Protein 7F6Q (pdb70)

Sequence (338 aa):
QQSRPASDPQVVEAARKEGRLIIYSSTDQSSSAQALLDDFRKLYPFIQIEEYNDLGTQAIYDRFVVSETAAGASSADLLLWSAAMELQVKLASSEGYALPYDSPEAKNWPANARLGNLAYSTTLEPAVVVYNKRFLKPEEVPTTREGLARLL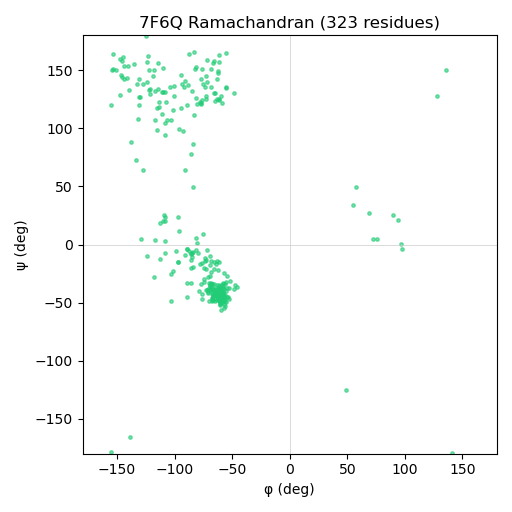QEPRMRGRVATWDPERSAVGFTIILKADYDRRFPAFQELARAFGKAQAALYSSTGAAFEKVISGEEHYLAYGFFGSYALLRQRTVKDLGIAYLTDGTVAIIQRVAFINKRAAHPNAAKLFLDYLLSLRGQNLLMAYTALIFARRETVVGEATPQALYKAVGGKDKVYAIPVSTEILKNLDPAERMRRFLTFWRQAVR

InterPro domains:
  IPR006059 Bacterial-type extracellular solute-binding protein [PF01547] (44-291)

Foldseek 3Di:
DDDAFPAPVVLLVLLLVLQEFEEEECAPCQLCVVVVVVLCVVRVSYHYHYHHDAQVRLLVVLVVCVVVVHADGQKYWYLLLLSQLVCQVVPQFAQAQAPLCPPQDPLADDHSFKGFLAWWWWWKKFFCVPDPPVQDDQALQSLLVSLLDQVLQQQEEEAPLVQASNSVLQLLVCVVPDPSSLSSLLSLQSSLYHHDNDPVVRVVCRLVRSHGMYGGDTPLVQVQVCVPRVRMDIAHHQQAIEITTTMMGGGSSHSNNSNNSSSVSLSSHLNNQQCSCVRSVGQGSDAPHDDCSYPVNNQVRNVHPVRYDYNGSYNVCNVCVVVVSVVVSVVSNVVSND

Structure (mmCIF, N/CA/C/O backbone):
data_7F6Q
#
_entry.id   7F6Q
#
_cell.length_a   72.170
_cell.length_b   72.170
_cell.length_c   114.300
_cell.angle_alpha   90.000
_cell.angle_beta   90.000
_cell.angle_gamma   120.000
#
_symmetry.space_group_name_H-M   'P 31 2 1'
#
loop_
_entity.id
_entity.type
_entity.pdbx_description
1 polymer 'Iron ABC transporter, periplasmic iron-binding protein'
2 non-polymer 'CHLORIDE ION'
3 non-polymer 'SULFUR DIOXIDE'
4 non-polymer 'CARBON DIOXIDE'
5 non-polymer 'ACETATE ION'
6 non-polymer 1,2-ETHANEDIOL
7 non-polymer 1,3-PROPANDIOL
8 non-polymer DI(HYDROXYETHYL)ETHER
9 water water
#
loop_
_atom_site.group_PDB
_atom_site.id
_atom_site.type_symbol
_atom_site.label_atom_id
_atom_site.label_alt_id
_atom_site.label_comp_id
_atom_site.label_asym_id
_atom_site.label_entity_id
_atom_site.label_seq_id
_atom_site.pdbx_PDB_ins_code
_atom_site.Cartn_x
_atom_site.Cartn_y
_atom_site.Cartn_z
_atom_site.occupancy
_atom_site.B_iso_or_equiv
_atom_site.auth_seq_id
_atom_site.auth_comp_id
_atom_site.auth_asym_id
_atom_site.auth_atom_id
_atom_site.pdbx_PDB_model_num
ATOM 1 N N . GLN A 1 3 ? -44.431 9.726 30.550 1.00 47.72 1 GLN A N 1
ATOM 2 C CA . GLN A 1 3 ? -43.495 10.893 30.731 1.00 44.11 1 GLN A CA 1
ATOM 3 C C . GLN A 1 3 ? -42.795 11.049 29.380 1.00 40.69 1 GLN A C 1
ATOM 4 O O . GLN A 1 3 ? -41.868 10.250 29.205 1.00 41.14 1 GLN A O 1
ATOM 10 N N . GLN A 1 4 ? -43.306 11.985 28.529 1.00 39.04 2 GLN A N 1
ATOM 11 C CA . GLN A 1 4 ? -42.913 12.440 27.128 1.00 35.77 2 GLN A CA 1
ATOM 12 C C . GLN A 1 4 ? -43.158 13.959 27.056 1.00 34.78 2 GLN A C 1
ATOM 13 O O . GLN A 1 4 ? -43.898 14.503 28.053 1.00 36.73 2 GLN A O 1
ATOM 19 N N . SER A 1 5 ? -42.391 14.607 26.155 1.00 35.63 3 SER A N 1
ATOM 20 C CA . SER A 1 5 ? -42.457 16.020 25.703 1.00 33.03 3 SER A CA 1
ATOM 21 C C . SER A 1 5 ? -43.428 16.087 24.558 1.00 31.66 3 SER A C 1
ATOM 22 O O . SER A 1 5 ? -43.772 15.022 23.943 1.00 32.31 3 SER A O 1
ATOM 25 N N . ARG A 1 6 ? -43.861 17.271 24.246 1.00 26.26 4 ARG A N 1
ATOM 26 C CA . ARG A 1 6 ? -44.504 17.471 22.934 1.00 26.56 4 ARG A CA 1
ATOM 27 C C . ARG A 1 6 ? -43.672 18.567 22.284 1.00 24.11 4 ARG A C 1
ATOM 28 O O . ARG A 1 6 ? -43.065 19.326 22.998 1.00 23.87 4 ARG A O 1
ATOM 36 N N . PRO A 1 7 ? -43.717 18.775 20.974 1.00 24.88 5 PRO A N 1
ATOM 37 C CA . PRO A 1 7 ? -43.093 19.947 20.389 1.00 22.69 5 PRO A CA 1
ATOM 38 C C . PRO A 1 7 ? -43.742 21.229 20.902 1.00 24.86 5 PRO A C 1
ATOM 39 O O . PRO A 1 7 ? -44.960 21.275 21.223 1.00 26.18 5 PRO A O 1
ATOM 43 N N . ALA A 1 8 ? -42.914 22.27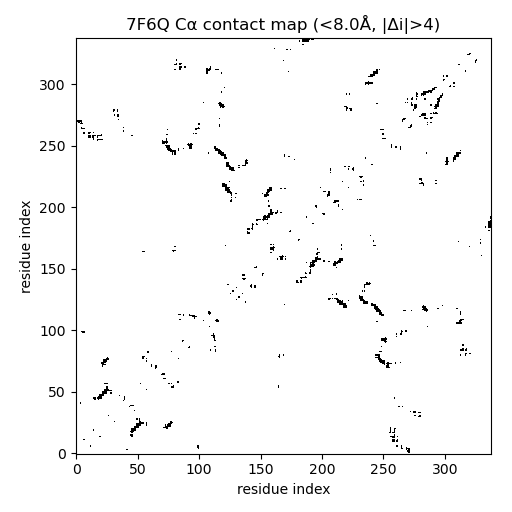9 20.998 1.00 25.88 6 ALA A N 1
ATOM 44 C CA . ALA A 1 8 ? -43.301 23.608 21.512 1.00 26.23 6 ALA A CA 1
ATOM 45 C C . ALA A 1 8 ? -43.938 24.439 20.431 1.00 24.17 6 ALA A C 1
ATOM 46 O O . ALA A 1 8 ? -43.691 25.668 20.284 1.00 24.92 6 ALA A O 1
ATOM 48 N N . SER A 1 9 ? -44.903 23.863 19.738 1.00 21.64 7 SER A N 1
ATOM 49 C CA . SER A 1 9 ? -45.637 24.604 18.693 1.00 21.40 7 SER A CA 1
ATOM 50 C C . SER A 1 9 ? -46.569 25.611 19.358 1.00 21.42 7 SER A C 1
ATOM 51 O O . SER A 1 9 ? -47.119 25.283 20.415 1.00 22.65 7 SER A O 1
ATOM 54 N N . ASP A 1 10 ? -46.799 26.796 18.773 1.00 21.67 8 ASP A N 1
ATOM 55 C CA . ASP A 1 10 ? -47.694 27.855 19.310 1.00 21.21 8 ASP A CA 1
ATOM 56 C C . ASP A 1 10 ? -49.117 27.309 19.312 1.00 21.81 8 ASP A C 1
ATOM 57 O O . ASP A 1 10 ? -49.576 26.785 18.306 1.00 20.33 8 ASP A O 1
ATOM 62 N N . PRO A 1 11 ? -49.857 27.423 20.427 1.00 22.96 9 PRO A N 1
ATOM 63 C CA . PRO A 1 11 ? -51.247 26.990 20.477 1.00 23.55 9 PRO A CA 1
ATOM 64 C C . PRO A 1 11 ? -52.115 27.558 19.377 1.00 24.01 9 PRO A C 1
ATOM 65 O O . PRO A 1 11 ? -52.985 26.818 18.950 1.00 24.31 9 PRO A O 1
ATOM 69 N N . GLN A 1 12 ? -51.862 28.766 18.886 1.00 23.91 10 GLN A N 1
ATOM 70 C CA . GLN A 1 12 ? -52.630 29.340 17.780 1.00 24.19 10 GLN A CA 1
ATOM 71 C C . GLN A 1 12 ? -52.339 28.637 16.443 1.00 22.02 10 GLN A C 1
ATOM 72 O O . GLN A 1 12 ? -53.220 28.566 15.545 1.00 20.77 10 GLN A O 1
ATOM 78 N N . VAL A 1 13 ? -51.112 28.169 16.265 1.00 19.06 11 VAL A N 1
ATOM 79 C CA . VAL A 1 13 ? -50.754 27.371 15.068 1.00 18.30 11 VAL A CA 1
ATOM 80 C C . VAL A 1 13 ? -51.499 26.033 15.155 1.00 17.76 11 VAL A C 1
ATOM 81 O O . VAL A 1 13 ? -52.042 25.552 14.151 1.00 16.53 11 VAL A O 1
ATOM 85 N N . VAL A 1 14 ? -51.581 25.438 16.335 1.00 18.12 12 VAL A N 1
ATOM 86 C CA . VAL A 1 14 ? -52.351 24.180 16.537 1.00 18.10 12 VAL A CA 1
ATOM 87 C C . VAL A 1 14 ? -53.817 24.421 16.162 1.00 18.42 12 VAL A C 1
ATOM 88 O O . VAL A 1 14 ? -54.352 23.609 15.370 1.00 18.06 12 VAL A O 1
ATOM 92 N N . GLU A 1 15 ? -54.393 25.527 16.614 1.00 18.09 13 GLU A N 1
ATOM 93 C CA . GLU A 1 15 ? -55.839 25.763 16.329 1.00 20.23 13 GLU A CA 1
ATOM 94 C C . GLU A 1 15 ? -55.960 26.036 14.841 1.00 20.08 13 GLU A C 1
ATOM 95 O O . GLU A 1 15 ? -56.946 25.516 14.229 1.00 22.34 13 GLU A O 1
ATOM 101 N N . ALA A 1 16 ? -55.051 26.747 14.159 1.00 18.91 14 ALA A N 1
ATOM 102 C CA . ALA A 1 16 ? -55.230 27.004 12.711 1.00 18.40 14 ALA A CA 1
ATOM 103 C C . ALA A 1 16 ? -55.055 25.672 11.947 1.00 18.43 14 ALA A C 1
ATOM 104 O O . ALA A 1 16 ? -55.670 25.475 10.880 1.00 17.41 14 ALA A O 1
ATOM 106 N N . ALA A 1 17 ? -54.190 24.807 12.420 1.00 16.75 15 ALA A N 1
ATOM 107 C CA . ALA A 1 17 ? -53.997 23.491 11.809 1.00 15.73 15 ALA A CA 1
ATOM 108 C C . ALA A 1 17 ? -55.265 22.649 11.955 1.00 17.96 15 ALA A C 1
ATOM 109 O O . ALA A 1 17 ? -55.559 21.818 11.108 1.00 17.52 15 ALA A O 1
ATOM 111 N N . ARG A 1 18 ? -55.916 22.726 13.083 1.00 18.63 16 ARG A N 1
ATOM 112 C CA . ARG A 1 18 ? -57.197 22.002 13.320 1.00 19.41 16 ARG A CA 1
ATOM 113 C C . ARG A 1 18 ? -58.201 22.399 12.262 1.00 21.01 16 ARG A C 1
ATOM 114 O O . ARG A 1 18 ? -58.868 21.508 11.661 1.00 21.63 16 ARG A O 1
ATOM 122 N N . LYS A 1 19 ? -58.292 23.685 11.979 1.00 19.11 17 LYS A N 1
ATOM 123 C CA . LYS A 1 19 ? -59.191 24.188 10.921 1.00 19.82 17 LYS A CA 1
ATOM 124 C C . LYS A 1 19 ? -58.796 23.664 9.561 1.00 18.67 17 LYS A C 1
ATOM 125 O O . LYS A 1 19 ? -59.650 23.421 8.766 1.00 20.91 17 LYS A O 1
ATOM 131 N N . GLU A 1 20 ? -57.510 23.573 9.263 1.00 17.19 18 GLU A N 1
ATOM 132 C CA . GLU A 1 20 ? -57.035 23.111 7.928 1.00 16.27 18 GLU A CA 1
ATOM 133 C C . GLU A 1 20 ? -57.340 21.629 7.819 1.00 16.71 18 GLU A C 1
ATOM 134 O O . GLU A 1 20 ? -57.837 21.152 6.756 1.00 16.75 18 GLU A O 1
ATOM 140 N N . GLY A 1 21 ? -57.001 20.857 8.814 1.00 16.64 19 GLY A N 1
ATOM 141 C CA . GLY A 1 21 ? -57.379 19.413 8.853 1.00 17.11 19 GLY A CA 1
ATOM 142 C C . GLY A 1 21 ? -56.577 18.486 7.959 1.00 18.32 19 GLY A C 1
ATOM 143 O O . GLY A 1 21 ? -56.891 17.290 7.979 1.00 19.30 19 GLY A O 1
ATOM 144 N N . ARG A 1 22 ? -55.549 18.959 7.289 1.00 18.29 20 ARG A N 1
ATOM 145 C CA . ARG A 1 22 ? -54.902 18.171 6.203 1.00 18.23 20 ARG A CA 1
ATOM 146 C C . ARG A 1 22 ? -53.454 18.616 6.088 1.00 16.63 20 ARG A C 1
ATOM 147 O O . ARG A 1 22 ? -53.149 19.754 6.432 1.00 15.42 20 ARG A O 1
ATOM 155 N N . LEU A 1 23 ? -52.613 17.709 5.665 1.00 15.64 21 LEU A N 1
ATOM 156 C CA . LEU A 1 23 ? -51.188 18.023 5.484 1.00 15.31 21 LEU A CA 1
ATOM 157 C C . LEU A 1 23 ? -50.717 17.169 4.320 1.00 15.38 21 LEU A C 1
ATOM 158 O O . LEU A 1 23 ? -50.833 15.922 4.412 1.00 14.61 21 LEU A O 1
ATOM 163 N N . ILE A 1 24 ? -50.066 17.785 3.318 1.00 14.60 22 ILE A N 1
ATOM 164 C CA . ILE A 1 24 ? -49.534 17.140 2.123 1.00 14.76 22 ILE A CA 1
ATOM 165 C C . ILE A 1 24 ? -48.000 17.289 2.152 1.00 13.82 22 ILE A C 1
ATOM 166 O O . ILE A 1 24 ? -47.478 18.420 2.193 1.00 13.99 22 ILE A O 1
ATOM 171 N N . ILE A 1 25 ? -47.330 16.166 2.215 1.00 13.78 23 ILE A N 1
ATOM 172 C CA . ILE A 1 25 ? -45.860 16.064 2.260 1.00 13.68 23 ILE A CA 1
ATOM 173 C C . ILE A 1 25 ? -45.322 15.476 0.968 1.00 13.86 23 ILE A C 1
ATOM 174 O O . ILE A 1 25 ? -45.792 14.446 0.551 1.00 14.62 23 ILE A O 1
ATOM 179 N N . TYR A 1 26 ? -44.303 16.116 0.385 1.00 13.80 24 TYR A N 1
ATOM 180 C CA . TYR A 1 26 ? -43.483 15.417 -0.641 1.00 13.17 24 TYR A CA 1
ATOM 181 C C . TYR A 1 26 ? -42.162 15.137 0.026 1.00 13.77 24 TYR A C 1
ATOM 182 O O . TYR A 1 26 ? -41.484 16.118 0.469 1.00 14.24 24 TYR A O 1
ATOM 191 N N . SER A 1 27 ? -41.726 13.879 0.108 1.00 13.84 25 SER A N 1
ATOM 192 C CA . SER A 1 27 ? -40.538 13.478 0.840 1.00 14.28 25 SER A CA 1
ATOM 193 C C . SER A 1 27 ? -39.772 12.406 0.115 1.00 14.29 25 SER A C 1
ATOM 194 O O . SER A 1 27 ? -40.398 11.496 -0.408 1.00 14.63 25 SER A O 1
ATOM 197 N N . SER A 1 28 ? -38.457 12.497 0.215 1.00 14.32 26 SER A N 1
ATOM 198 C CA . SER A 1 28 ? -37.542 11.438 -0.239 1.00 15.93 26 SER A CA 1
ATOM 199 C C . SER A 1 28 ? -37.368 10.360 0.826 1.00 16.05 26 SER A C 1
ATOM 200 O O . SER A 1 28 ? -36.659 9.359 0.543 1.00 15.70 26 SER A O 1
ATOM 203 N N . THR A 1 29 ? -37.910 10.536 2.046 1.00 15.38 27 THR A N 1
ATOM 204 C CA . THR A 1 29 ? -37.757 9.543 3.124 1.00 15.86 27 THR A CA 1
ATOM 205 C C . THR A 1 29 ? -38.725 8.384 2.853 1.00 15.87 27 THR A C 1
ATOM 206 O O . THR A 1 29 ? -39.882 8.592 2.748 1.00 16.12 27 THR A O 1
ATOM 210 N N . ASP A 1 30 ? -38.215 7.175 2.744 1.00 18.16 28 ASP A N 1
ATOM 211 C CA . ASP A 1 30 ? -39.062 5.980 2.551 1.00 19.19 28 ASP A CA 1
ATOM 212 C C . ASP A 1 30 ? -40.191 6.018 3.589 1.00 18.38 28 ASP A C 1
ATOM 213 O O . ASP A 1 30 ? -39.959 6.212 4.788 1.00 18.11 28 ASP A O 1
ATOM 218 N N . GLN A 1 31 ? -41.399 5.837 3.133 1.00 20.51 29 GLN A N 1
ATOM 219 C CA . GLN A 1 31 ? -42.557 5.849 4.021 1.00 20.47 29 GLN A CA 1
ATOM 220 C C . GLN A 1 31 ? -42.417 4.810 5.114 1.00 20.15 29 GLN A C 1
ATOM 221 O O . GLN A 1 31 ? -42.809 5.139 6.231 1.00 20.91 29 GLN A O 1
ATOM 227 N N . SER A 1 32 ? -41.880 3.629 4.855 1.00 20.08 30 SER A N 1
ATOM 228 C CA A SER A 1 32 ? -41.682 2.632 5.925 0.50 22.46 30 SER A CA 1
ATOM 229 C CA B SER A 1 32 ? -41.744 2.653 5.965 0.50 21.97 30 SER A CA 1
ATOM 230 C C . SER A 1 32 ? -40.796 3.232 7.018 1.00 21.40 30 SER A C 1
ATOM 231 O O . SER A 1 32 ? -41.030 3.004 8.228 1.00 21.00 30 SER A O 1
ATOM 236 N N . SER A 1 33 ? -39.817 4.014 6.625 1.00 20.93 31 SER A N 1
ATOM 237 C CA . SER A 1 33 ? -38.917 4.714 7.599 1.00 21.97 31 SER A CA 1
ATOM 238 C C . SER A 1 33 ? -39.614 5.810 8.388 1.00 22.42 31 SER A C 1
ATOM 239 O O . SER A 1 33 ? -39.350 5.951 9.583 1.00 27.37 31 SER A O 1
ATOM 242 N N . ALA A 1 34 ? -40.480 6.547 7.750 1.00 19.88 32 ALA A N 1
ATOM 243 C CA . ALA A 1 34 ? -41.157 7.724 8.328 1.00 20.38 32 ALA A CA 1
ATOM 244 C C . ALA A 1 34 ? -42.425 7.291 9.102 1.00 19.80 32 ALA A C 1
ATOM 245 O O . ALA A 1 34 ? -42.925 8.118 9.813 1.00 20.73 32 ALA A O 1
ATOM 247 N N . GLN A 1 35 ? -42.882 6.058 8.941 1.00 19.09 33 GLN A N 1
ATOM 248 C CA . GLN A 1 35 ? -44.247 5.641 9.453 1.00 18.63 33 GLN A CA 1
ATOM 249 C C . GLN A 1 35 ? -44.387 5.931 10.947 1.00 18.91 33 GLN A C 1
ATOM 250 O O . GLN A 1 35 ? -45.447 6.452 11.360 1.00 18.95 33 GLN A O 1
ATOM 256 N N . ALA A 1 36 ? -43.427 5.529 11.768 1.00 17.36 34 ALA A N 1
ATOM 257 C CA . ALA A 1 36 ? -43.566 5.746 13.229 1.00 17.82 34 ALA A CA 1
ATOM 258 C C . ALA A 1 36 ? -43.684 7.252 13.490 1.00 17.22 34 ALA A C 1
ATOM 259 O O . ALA A 1 36 ? -44.422 7.651 14.437 1.00 18.69 34 ALA A O 1
ATOM 261 N N . LEU A 1 37 ? -42.935 8.092 12.748 1.00 17.76 35 LEU A N 1
ATOM 262 C CA . LEU A 1 37 ? -43.022 9.566 12.869 1.00 17.59 35 LEU A CA 1
ATOM 263 C C . LEU A 1 37 ? -44.426 10.009 12.509 1.00 17.13 35 LEU A C 1
ATOM 264 O O . LEU A 1 37 ? -45.012 10.867 13.205 1.00 16.59 35 LEU A O 1
ATOM 269 N N . LEU A 1 38 ? -44.945 9.518 11.394 1.00 16.82 36 LEU A N 1
ATOM 270 C CA . LEU A 1 38 ? -46.305 9.941 10.971 1.00 16.48 36 LEU A CA 1
ATOM 271 C C . LEU A 1 38 ? -47.350 9.490 11.993 1.00 17.15 36 LEU A C 1
ATOM 272 O O . LEU A 1 38 ? -48.274 10.298 12.275 1.00 18.80 36 LEU A O 1
ATOM 277 N N . ASP A 1 39 ? -47.212 8.278 12.517 1.00 18.02 37 ASP A N 1
ATOM 278 C CA . ASP A 1 39 ? -48.175 7.761 13.502 1.00 17.72 37 ASP A CA 1
ATOM 279 C C . ASP A 1 39 ? -48.069 8.621 14.759 1.00 17.43 37 ASP A C 1
ATOM 280 O O . ASP A 1 39 ? -49.099 8.999 15.338 1.00 19.97 37 ASP A O 1
ATOM 285 N N . ASP A 1 40 ? -46.862 8.959 15.208 1.00 16.88 38 ASP A N 1
ATOM 286 C CA . ASP A 1 40 ? -46.706 9.718 16.471 1.00 18.05 38 ASP A CA 1
ATOM 287 C C . ASP A 1 40 ? -47.262 11.120 16.290 1.00 18.40 38 ASP A C 1
ATOM 288 O O . ASP A 1 40 ? -47.918 11.648 17.219 1.00 18.05 38 ASP A O 1
ATOM 293 N N . PHE A 1 41 ? -46.957 11.737 15.122 1.00 17.12 39 PHE A N 1
ATOM 294 C CA . PHE A 1 41 ? -47.475 13.082 14.839 1.00 17.98 39 PHE A CA 1
ATOM 295 C C . PHE A 1 41 ? -49.011 13.030 14.912 1.00 18.70 39 PHE A C 1
ATOM 296 O O . PHE A 1 41 ? -49.580 13.939 15.467 1.00 20.39 39 PHE A O 1
ATOM 304 N N . ARG A 1 42 ? -49.646 12.033 14.311 1.00 19.56 40 ARG A N 1
ATOM 305 C CA . ARG A 1 42 ? -51.156 11.921 14.338 1.00 21.60 40 ARG A CA 1
ATOM 306 C C . ARG A 1 42 ? -51.679 11.589 15.741 1.00 22.63 40 ARG A C 1
ATOM 307 O O . ARG A 1 42 ? -52.790 11.981 16.032 1.00 22.83 40 ARG A O 1
ATOM 315 N N . LYS A 1 43 ? -50.888 10.925 16.582 1.00 21.97 41 LYS A N 1
ATOM 316 C CA . LYS A 1 43 ? -51.246 10.828 18.033 1.00 24.34 41 LYS A CA 1
ATOM 317 C C . LYS A 1 43 ? -51.314 12.224 18.664 1.00 22.89 41 LYS A C 1
ATOM 318 O O . LYS A 1 43 ? -52.273 12.512 19.433 1.00 22.99 41 LYS A O 1
ATOM 324 N N . LEU A 1 44 ? -50.322 13.088 18.478 1.00 20.41 42 LEU A N 1
ATOM 325 C CA . LEU A 1 44 ? -50.348 14.449 19.017 1.00 20.94 42 LEU A CA 1
ATOM 326 C C . LEU A 1 44 ? -51.508 15.220 18.425 1.00 19.92 42 LEU A C 1
ATOM 327 O O . LEU A 1 44 ? -52.025 16.169 19.123 1.00 20.81 42 LEU A O 1
ATOM 332 N N . TYR A 1 45 ? -51.783 15.031 17.131 1.00 18.93 43 TYR A N 1
ATOM 333 C CA . TYR A 1 45 ? -52.688 15.912 16.348 1.00 18.59 43 TYR A CA 1
ATOM 334 C C . TYR A 1 45 ? -53.631 15.020 15.555 1.00 19.92 43 TYR A C 1
ATOM 335 O O . TYR A 1 45 ? -53.528 14.904 14.339 1.00 19.49 43 TYR A O 1
ATOM 344 N N . PRO A 1 46 ? -54.609 14.375 16.217 1.00 20.79 44 PRO A N 1
ATOM 345 C CA . PRO A 1 46 ? -55.421 13.409 15.500 1.00 22.34 44 PRO A CA 1
ATOM 346 C C . PRO A 1 46 ? -56.339 14.052 14.443 1.00 23.63 44 PRO A C 1
ATOM 347 O O . PRO A 1 46 ? -56.812 13.334 13.567 1.00 25.92 44 PRO A O 1
ATOM 351 N N . PHE A 1 47 ? -56.499 15.367 14.499 1.00 22.04 45 PHE A N 1
ATOM 352 C CA . PHE A 1 47 ? -57.383 16.126 13.584 1.00 22.15 45 PHE A CA 1
ATOM 353 C C . PHE A 1 47 ? -56.680 16.396 12.246 1.00 21.59 45 PHE A C 1
ATOM 354 O O . PHE A 1 47 ? -57.279 17.118 11.455 1.00 21.77 45 PHE A O 1
ATOM 362 N N . ILE A 1 48 ? -55.488 15.861 11.996 1.00 19.19 46 ILE A N 1
ATOM 363 C CA . ILE A 1 48 ? -54.777 16.186 10.724 1.00 19.55 46 ILE A CA 1
ATOM 364 C C . ILE A 1 48 ? -54.695 14.916 9.887 1.00 19.61 46 ILE A C 1
ATOM 365 O O . ILE A 1 48 ? -54.062 13.977 10.335 1.00 21.59 46 ILE A O 1
ATOM 370 N N . GLN A 1 49 ? -55.289 14.914 8.732 1.00 20.61 47 GLN A N 1
ATOM 371 C CA . GLN A 1 49 ? -55.135 13.786 7.787 1.00 22.40 47 GLN A CA 1
ATOM 372 C C . GLN A 1 49 ? -53.842 14.050 6.975 1.00 21.73 47 GLN A C 1
ATOM 373 O O . GLN A 1 49 ? -53.729 15.135 6.400 1.00 21.96 47 GLN A O 1
ATOM 379 N N . ILE A 1 50 ? -52.980 13.053 6.844 1.00 19.87 48 ILE A N 1
ATOM 380 C CA . ILE A 1 50 ? -51.688 13.258 6.139 1.00 18.41 48 ILE A CA 1
ATOM 381 C C . ILE A 1 50 ? -51.714 12.516 4.839 1.00 18.27 48 ILE A C 1
ATOM 382 O O . ILE A 1 50 ? -52.153 11.358 4.811 1.00 19.08 48 ILE A O 1
ATOM 387 N N . GLU A 1 51 ? -51.322 13.230 3.801 1.00 16.99 49 GLU A N 1
ATOM 388 C CA A GLU A 1 51 ? -50.994 12.606 2.500 0.50 16.41 49 GLU A CA 1
ATOM 389 C CA B GLU A 1 51 ? -51.003 12.668 2.466 0.50 17.36 49 GLU A CA 1
ATOM 390 C C . GLU A 1 51 ? -49.483 12.611 2.349 1.00 16.63 49 GLU A C 1
ATOM 391 O O . GLU A 1 51 ? -48.897 13.674 2.180 1.00 16.92 49 GLU A O 1
ATOM 402 N N . TYR A 1 52 ? -48.898 11.452 2.478 1.00 15.45 50 TYR A N 1
ATOM 403 C CA . TYR A 1 52 ? -47.431 11.300 2.423 1.00 15.76 50 TYR A CA 1
ATOM 404 C C . TYR A 1 52 ? -47.030 10.779 1.050 1.00 15.95 50 TYR A C 1
ATOM 405 O O . TYR A 1 52 ? -47.446 9.661 0.679 1.00 17.75 50 TYR A O 1
ATOM 414 N N . ASN A 1 53 ? -46.288 11.595 0.312 1.00 15.46 51 ASN A N 1
ATOM 415 C CA . ASN A 1 53 ? -45.884 11.208 -1.050 1.00 15.65 51 ASN A CA 1
ATOM 416 C C . ASN A 1 53 ? -44.415 10.895 -1.024 1.00 16.40 51 ASN A C 1
ATOM 417 O O . ASN A 1 53 ? -43.565 11.818 -0.935 1.00 16.13 51 ASN A O 1
ATOM 422 N N . ASP A 1 54 ? -44.114 9.606 -1.060 1.00 17.03 52 ASP A N 1
ATOM 423 C CA . ASP A 1 54 ? -42.725 9.070 -1.046 1.00 17.91 52 ASP A CA 1
ATOM 424 C C . ASP A 1 54 ? -42.182 9.112 -2.476 1.00 17.78 52 ASP A C 1
ATOM 425 O O . ASP A 1 54 ? -42.743 8.322 -3.304 1.00 19.68 52 ASP A O 1
ATOM 430 N N . LEU A 1 55 ? -41.189 9.990 -2.754 1.00 16.27 53 LEU A N 1
ATOM 431 C CA . LEU A 1 55 ? -40.794 10.300 -4.169 1.00 16.51 53 LEU A CA 1
ATOM 432 C C . LEU A 1 55 ? -39.280 10.421 -4.220 1.00 15.94 53 LEU A C 1
ATOM 433 O O . LEU A 1 55 ? -38.615 10.700 -3.220 1.00 16.45 53 LEU A O 1
ATOM 438 N N . GLY A 1 56 ? -38.734 10.161 -5.386 1.00 17.08 54 GLY A N 1
ATOM 439 C CA . GLY A 1 56 ? -37.312 10.425 -5.605 1.00 17.12 54 GLY A CA 1
ATOM 440 C C . GLY A 1 56 ? -36.975 11.928 -5.536 1.00 17.52 54 GLY A C 1
ATOM 441 O O . GLY A 1 56 ? -37.844 12.760 -5.723 1.00 16.47 54 GLY A O 1
ATOM 442 N N . THR A 1 57 ? -35.720 12.276 -5.277 1.00 18.49 55 THR A N 1
ATOM 443 C CA . THR A 1 57 ? -35.399 13.718 -5.059 1.00 17.30 55 THR A CA 1
ATOM 444 C C . THR A 1 57 ? -35.700 14.553 -6.309 1.00 18.23 55 THR A C 1
ATOM 445 O O . THR A 1 57 ? -36.284 15.695 -6.256 1.00 16.64 55 THR A O 1
ATOM 449 N N . GLN A 1 58 ? -35.299 14.091 -7.512 1.00 19.00 56 GLN A N 1
ATOM 450 C CA . GLN A 1 58 ? -35.519 14.921 -8.703 1.00 19.52 56 GLN A CA 1
ATOM 451 C C . GLN A 1 58 ? -37.018 15.019 -8.930 1.00 18.60 56 GLN A C 1
ATOM 452 O O . GLN A 1 58 ? -37.524 16.053 -9.327 1.00 17.91 56 GLN A O 1
ATOM 458 N N . ALA A 1 59 ? -37.710 13.919 -8.697 1.00 17.92 57 ALA A N 1
ATOM 459 C CA . ALA A 1 59 ? -39.162 13.893 -8.868 1.00 17.77 57 ALA A CA 1
ATOM 460 C C . ALA A 1 59 ? -39.838 14.936 -8.001 1.00 16.72 57 ALA A C 1
ATOM 461 O O . ALA A 1 59 ? -40.808 15.512 -8.427 1.00 17.57 57 ALA A O 1
ATOM 463 N N . ILE A 1 60 ? -39.408 15.052 -6.775 1.00 16.17 58 ILE A N 1
ATOM 464 C CA . ILE A 1 60 ? -39.942 16.088 -5.838 1.00 16.12 58 ILE A CA 1
ATOM 465 C C . ILE A 1 60 ? -39.767 17.490 -6.435 1.00 15.73 58 ILE A C 1
ATOM 466 O O . ILE A 1 60 ? -40.693 18.283 -6.529 1.00 14.69 58 ILE A O 1
ATOM 471 N N . TYR A 1 61 ? -38.561 17.838 -6.804 1.00 16.16 59 TYR A N 1
ATOM 472 C CA . TYR A 1 61 ? -38.244 19.181 -7.331 1.00 17.22 59 TYR A CA 1
ATOM 473 C C . TYR A 1 61 ? -39.092 19.408 -8.579 1.00 16.71 59 TYR A C 1
ATOM 474 O O . TYR A 1 61 ? -39.797 20.423 -8.726 1.00 15.14 59 TYR A O 1
ATOM 483 N N . ASP A 1 62 ? -39.092 18.420 -9.512 1.00 17.86 60 ASP A N 1
ATOM 484 C CA . ASP A 1 62 ? -39.851 18.624 -10.777 1.00 18.65 60 ASP A CA 1
ATOM 485 C C . ASP A 1 62 ? -41.375 18.766 -10.550 1.00 17.26 60 ASP A C 1
ATOM 486 O O . ASP A 1 62 ? -41.993 19.619 -11.147 1.00 16.80 60 ASP A O 1
ATOM 491 N N . ARG A 1 63 ? -41.961 17.966 -9.661 1.00 16.92 61 ARG A N 1
ATOM 492 C CA . ARG A 1 63 ? -43.402 18.064 -9.431 1.00 16.62 61 ARG A CA 1
ATOM 493 C C . ARG A 1 63 ? -43.709 19.403 -8.775 1.00 16.84 61 ARG A C 1
ATOM 494 O O . ARG A 1 63 ? -44.603 20.049 -9.165 1.00 15.45 61 ARG A O 1
ATOM 502 N N . PHE A 1 64 ? -42.929 19.753 -7.751 1.00 15.65 62 PHE A N 1
ATOM 503 C CA . PHE A 1 64 ? -43.152 21.014 -7.018 1.00 15.25 62 PHE A CA 1
ATOM 504 C C . PHE A 1 64 ? -43.070 22.230 -7.942 1.00 15.32 62 PHE A C 1
ATOM 505 O O . PHE A 1 64 ? -44.016 23.096 -7.975 1.00 14.24 62 PHE A O 1
ATOM 513 N N . VAL A 1 65 ? -42.024 22.284 -8.771 1.00 16.61 63 VAL A N 1
ATOM 514 C CA A VAL A 1 65 ? -41.892 23.542 -9.567 0.50 17.29 63 VAL A CA 1
ATOM 515 C CA B VAL A 1 65 ? -41.765 23.448 -9.663 0.50 16.86 63 VAL A CA 1
ATOM 516 C C . VAL A 1 65 ? -42.886 23.505 -10.723 1.00 17.70 63 VAL A C 1
ATOM 517 O O . VAL A 1 65 ? -43.409 24.550 -11.046 1.00 17.06 63 VAL A O 1
ATOM 524 N N . SER A 1 66 ? -43.202 22.318 -11.237 1.00 17.19 64 SER A N 1
ATOM 525 C CA . SER A 1 66 ? -44.219 22.185 -12.291 1.00 17.54 64 SER A CA 1
ATOM 526 C C . SER A 1 66 ? -45.593 22.534 -11.773 1.00 16.95 64 SER A C 1
ATOM 527 O O . SER A 1 66 ? -46.321 23.255 -12.387 1.00 17.49 64 SER A O 1
ATOM 530 N N . GLU A 1 67 ? -46.013 22.009 -10.631 1.00 15.95 65 GLU A N 1
ATOM 531 C CA . GLU A 1 67 ? -47.289 22.401 -10.037 1.00 16.56 65 GLU A CA 1
ATOM 532 C C . GLU A 1 67 ? -47.294 23.912 -9.742 1.00 17.05 65 GLU A C 1
ATOM 533 O O . GLU A 1 67 ? -48.334 24.539 -10.040 1.00 17.46 65 GLU A O 1
ATOM 539 N N . THR A 1 68 ? -46.231 24.447 -9.135 1.00 17.05 66 THR A N 1
ATOM 540 C CA . THR A 1 68 ? -46.227 25.859 -8.783 1.00 17.10 66 THR A CA 1
ATOM 541 C C . THR A 1 68 ? -46.366 26.663 -10.070 1.00 17.48 66 THR A C 1
ATOM 542 O O . THR A 1 68 ? -47.117 27.579 -10.085 1.00 17.07 66 THR A O 1
ATOM 546 N N . ALA A 1 69 ? -45.615 26.270 -11.080 1.00 17.38 67 ALA A N 1
ATOM 547 C CA . ALA A 1 69 ? -45.575 27.046 -12.356 1.00 18.59 67 ALA A CA 1
ATOM 548 C C . ALA A 1 69 ? -46.948 27.110 -12.999 1.00 19.65 67 ALA A C 1
ATOM 549 O O . ALA A 1 69 ? -47.288 28.108 -13.521 1.00 20.21 67 ALA A O 1
ATOM 551 N N . ALA A 1 70 ? -47.719 26.030 -12.930 1.00 19.64 68 ALA A N 1
ATOM 552 C CA . ALA A 1 70 ? -49.065 25.931 -13.475 1.00 19.92 68 ALA A CA 1
ATOM 553 C C . ALA A 1 70 ? -50.151 26.550 -12.615 1.00 21.33 68 ALA A C 1
ATOM 554 O O . ALA A 1 70 ? -51.292 26.562 -13.064 1.00 21.96 68 ALA A O 1
ATOM 556 N N . GLY A 1 71 ? -49.813 26.978 -11.413 1.00 21.45 69 GLY A N 1
ATOM 557 C CA . GLY A 1 71 ? -50.747 27.449 -10.389 1.00 23.95 69 GLY A CA 1
ATOM 558 C C . GLY A 1 71 ? -51.609 26.342 -9.843 1.00 24.38 69 GLY A C 1
ATOM 559 O O . GLY A 1 71 ? -52.751 26.602 -9.469 1.00 25.63 69 GLY A O 1
ATOM 560 N N . ALA A 1 72 ? -51.134 25.102 -9.878 1.00 23.92 70 ALA A N 1
ATOM 561 C CA . ALA A 1 72 ? -51.831 23.938 -9.293 1.00 23.62 70 ALA A CA 1
ATOM 562 C C . ALA A 1 72 ? -51.502 23.931 -7.805 1.00 25.08 70 ALA A C 1
ATOM 563 O O . ALA A 1 72 ? -50.427 24.428 -7.374 1.00 23.75 70 ALA A O 1
ATOM 565 N N . SER A 1 73 ? -52.415 23.395 -7.019 1.00 24.19 71 SER A N 1
ATOM 566 C CA . SER A 1 73 ? -52.049 23.166 -5.604 1.00 23.54 71 SER A CA 1
ATOM 567 C C . SER A 1 73 ? -50.881 22.171 -5.534 1.00 21.55 71 SER A C 1
ATOM 568 O O . SER A 1 73 ? -50.755 21.297 -6.424 1.00 20.96 71 SER A O 1
ATOM 571 N N . SER A 1 74 ? -50.034 22.328 -4.500 1.00 18.74 72 SER A N 1
ATOM 572 C CA . SER A 1 74 ? -48.844 21.482 -4.384 1.00 17.70 72 SER A CA 1
ATOM 573 C C . SER A 1 74 ? -48.686 21.096 -2.923 1.00 17.35 72 SER A C 1
ATOM 574 O O . SER A 1 74 ? -49.685 21.168 -2.199 1.00 20.37 72 SER A O 1
ATOM 577 N N . ALA A 1 75 ? -47.539 20.598 -2.590 1.00 15.76 73 ALA A N 1
ATOM 578 C CA . ALA A 1 75 ? -47.293 20.137 -1.214 1.00 15.11 73 ALA A CA 1
ATOM 579 C C . ALA A 1 75 ? -47.415 21.271 -0.205 1.00 14.26 73 ALA A C 1
ATOM 580 O O . ALA A 1 75 ? -47.106 22.431 -0.488 1.00 14.15 73 ALA A O 1
ATOM 582 N N . ASP A 1 76 ? -47.687 20.949 1.061 1.00 13.97 74 ASP A N 1
ATOM 583 C CA . ASP A 1 76 ? -47.504 21.949 2.128 1.00 13.91 74 ASP A CA 1
ATOM 584 C C . ASP A 1 76 ? -46.048 21.950 2.625 1.00 13.14 74 ASP A C 1
ATOM 585 O O . ASP A 1 76 ? -45.512 22.987 3.036 1.00 12.94 74 ASP A O 1
ATOM 590 N N . LEU A 1 77 ? -45.399 20.802 2.617 1.00 12.48 75 LEU A N 1
ATOM 591 C CA . LEU A 1 77 ? -44.031 20.623 3.176 1.00 13.69 75 LEU A CA 1
ATOM 592 C C . LEU A 1 77 ? -43.191 19.718 2.277 1.00 13.50 75 LEU A C 1
ATOM 593 O O . LEU A 1 77 ? -43.690 18.687 1.769 1.00 13.10 75 LEU A O 1
ATOM 598 N N . LEU A 1 78 ? -41.971 20.150 2.004 1.00 13.04 76 LEU A N 1
ATOM 599 C CA A LEU A 1 78 ? -40.982 19.467 1.157 0.50 13.57 76 LEU A CA 1
ATOM 600 C CA B LEU A 1 78 ? -41.016 19.382 1.197 0.50 13.22 76 LEU A CA 1
ATOM 601 C C . 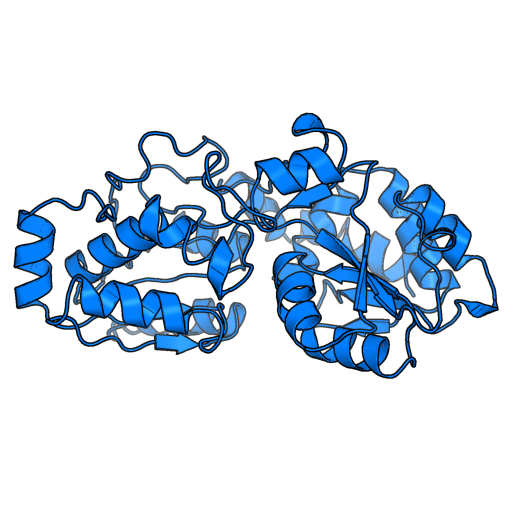LEU A 1 78 ? -39.849 18.989 2.047 1.00 13.12 76 LEU A C 1
ATOM 602 O O . LEU A 1 78 ? -39.287 19.812 2.733 1.00 13.49 76 LEU A O 1
ATOM 611 N N . TRP A 1 79 ? -39.555 17.674 2.040 1.00 13.26 77 TRP A N 1
ATOM 612 C CA . TRP A 1 79 ? -38.513 17.111 2.876 1.00 13.13 77 TRP A CA 1
ATOM 613 C C . TRP A 1 79 ? -37.634 16.210 2.036 1.00 14.06 77 TRP A C 1
ATOM 614 O O . TRP A 1 79 ? -38.124 15.106 1.583 1.00 15.78 77 TRP A O 1
ATOM 625 N N . SER A 1 80 ? -36.422 16.663 1.758 1.00 13.20 78 SER A N 1
ATOM 626 C CA . SER A 1 80 ? -35.581 16.024 0.726 1.00 12.71 78 SER A CA 1
ATOM 627 C C . SER A 1 80 ? -34.115 16.003 1.048 1.00 12.73 78 SER A C 1
ATOM 628 O O . SER A 1 80 ? -33.576 16.987 1.547 1.00 13.59 78 SER A O 1
ATOM 631 N N . ALA A 1 81 ? -33.449 14.867 0.663 1.00 14.43 79 ALA A N 1
ATOM 632 C CA . ALA A 1 81 ? -31.990 14.684 0.840 1.00 15.59 79 ALA A CA 1
ATOM 633 C C . ALA A 1 81 ? -31.189 15.369 -0.283 1.00 16.25 79 ALA A C 1
ATOM 634 O O . ALA A 1 81 ? -29.974 15.447 -0.168 1.00 17.11 79 ALA A O 1
ATOM 636 N N . ALA A 1 82 ? -31.864 15.930 -1.269 1.00 15.44 80 ALA A N 1
ATOM 637 C CA . ALA A 1 82 ? -31.208 16.723 -2.348 1.00 15.02 80 ALA A CA 1
ATOM 638 C C . ALA A 1 82 ? -31.005 18.140 -1.873 1.00 14.89 80 ALA A C 1
ATOM 639 O O . ALA A 1 82 ? -31.880 18.965 -2.061 1.00 15.59 80 ALA A O 1
ATOM 641 N N . MET A 1 83 ? -29.890 18.369 -1.199 1.00 14.75 81 MET A N 1
ATOM 642 C CA . MET A 1 83 ? -29.608 19.614 -0.483 1.00 14.83 81 MET A CA 1
ATOM 643 C C . MET A 1 83 ? -29.611 20.789 -1.461 1.00 14.48 81 MET A C 1
ATOM 644 O O . MET A 1 83 ? -30.293 21.795 -1.175 1.00 15.25 81 MET A O 1
ATOM 649 N N . GLU A 1 84 ? -28.907 20.664 -2.582 1.00 15.16 82 GLU A N 1
ATOM 650 C CA . GLU A 1 84 ? -28.820 21.830 -3.471 1.00 15.95 82 GLU A CA 1
ATOM 651 C C . GLU A 1 84 ? -30.204 22.152 -4.031 1.00 15.35 82 GLU A C 1
ATOM 652 O O . GLU A 1 84 ? -30.542 23.347 -4.180 1.00 16.90 82 GLU A O 1
ATOM 658 N N . LEU A 1 85 ? -31.009 21.166 -4.416 1.00 16.44 83 LEU A N 1
ATOM 659 C CA . LEU A 1 85 ? -32.346 21.471 -4.958 1.00 16.14 83 LEU A CA 1
ATOM 660 C C . LEU A 1 85 ? -33.251 22.126 -3.913 1.00 14.62 83 LEU A C 1
ATOM 661 O O . LEU A 1 85 ? -34.025 23.050 -4.239 1.00 15.68 83 LEU A O 1
ATOM 666 N N . GLN A 1 86 ? -33.155 21.652 -2.686 1.00 14.08 84 GLN A N 1
ATOM 667 C CA . GLN A 1 86 ? -33.948 22.253 -1.605 1.00 13.30 84 GLN A CA 1
ATOM 668 C C . GLN A 1 86 ? -33.479 23.694 -1.332 1.00 13.11 84 GLN A C 1
ATOM 669 O O . GLN A 1 86 ? -34.333 24.579 -1.176 1.00 13.10 84 GLN A O 1
ATOM 675 N N . VAL A 1 87 ? -32.201 23.947 -1.256 1.00 12.60 85 VAL A N 1
ATOM 676 C CA . VAL A 1 87 ? -31.674 25.310 -1.003 1.00 13.42 85 VAL A CA 1
ATOM 677 C C . VAL A 1 87 ? -32.021 26.202 -2.202 1.00 14.23 85 VAL A C 1
ATOM 678 O O . VAL A 1 87 ? -32.384 27.385 -1.993 1.00 15.33 85 VAL A O 1
ATOM 682 N N . LYS A 1 88 ? -31.919 25.669 -3.419 1.00 14.85 86 LYS A N 1
ATOM 683 C CA . LYS A 1 88 ? -32.304 26.447 -4.620 1.00 14.98 86 LYS A CA 1
ATOM 684 C C . LYS A 1 88 ? -33.756 26.903 -4.533 1.00 14.94 86 LYS A C 1
ATOM 685 O O . LYS A 1 88 ? -34.037 28.127 -4.649 1.00 15.00 86 LYS A O 1
ATOM 691 N N . LEU A 1 89 ? -34.691 26.017 -4.150 1.00 13.97 87 LEU A N 1
ATOM 692 C CA . LEU A 1 89 ? -36.082 26.416 -4.039 1.00 14.87 87 LEU A CA 1
ATOM 693 C C . LEU A 1 89 ? -36.209 27.482 -2.947 1.00 14.97 87 LEU A C 1
ATOM 694 O O . LEU A 1 89 ? -36.904 28.476 -3.112 1.00 14.29 87 LEU A O 1
ATOM 699 N N . ALA A 1 90 ? -35.624 27.264 -1.768 1.00 15.45 88 ALA A N 1
ATOM 700 C CA . ALA A 1 90 ? -35.748 28.313 -0.710 1.00 15.90 88 ALA A CA 1
ATOM 701 C C . ALA A 1 90 ? -35.079 29.650 -1.109 1.00 17.29 88 ALA A C 1
ATOM 702 O O . ALA A 1 90 ? -35.605 30.791 -0.780 1.00 21.81 88 ALA A O 1
ATOM 704 N N . SER A 1 91 ? -33.994 29.591 -1.833 1.00 18.03 89 SER A N 1
ATOM 705 C CA A SER A 1 91 ? -33.179 30.740 -2.327 0.50 19.57 89 SER A CA 1
ATOM 706 C CA B SER A 1 91 ? -33.203 30.768 -2.280 0.50 19.37 89 SER A CA 1
ATOM 707 C C . SER A 1 91 ? -34.016 31.550 -3.331 1.00 20.59 89 SER A C 1
ATOM 708 O O . SER A 1 91 ? -33.640 32.700 -3.693 1.00 22.20 89 SER A O 1
ATOM 713 N N . GLU A 1 92 ? -35.039 30.939 -3.918 1.00 18.09 90 GLU A N 1
ATOM 714 C CA . GLU A 1 92 ? -35.766 31.552 -5.038 1.00 19.11 90 GLU A CA 1
ATOM 715 C C . GLU A 1 92 ? -37.169 32.008 -4.620 1.00 18.45 90 GLU A C 1
ATOM 716 O O . GLU A 1 92 ? -37.934 32.430 -5.518 1.00 20.40 90 GLU A O 1
ATOM 722 N N . GLY A 1 93 ? -37.548 31.886 -3.374 1.00 16.79 91 GLY A N 1
ATOM 723 C CA . GLY A 1 93 ? -38.808 32.432 -2.865 1.00 16.40 91 GLY A CA 1
ATOM 724 C C . GLY A 1 93 ? -39.975 31.409 -2.877 1.00 15.27 91 GLY A C 1
ATOM 725 O O . GLY A 1 93 ? -41.044 31.832 -2.573 1.00 16.91 91 GLY A O 1
ATOM 726 N N . TYR A 1 94 ? -39.647 30.139 -2.913 1.00 15.22 92 TYR A N 1
ATOM 727 C CA . TYR A 1 94 ? -40.674 29.101 -2.861 1.00 14.54 92 TYR A CA 1
ATOM 728 C C . TYR A 1 94 ? -41.060 28.813 -1.401 1.00 14.39 92 TYR A C 1
ATOM 729 O O . TYR A 1 94 ? -42.114 28.137 -1.218 1.00 14.86 92 TYR A O 1
ATOM 738 N N . ALA A 1 95 ? -40.243 29.168 -0.435 1.00 14.08 93 ALA A N 1
ATOM 739 C CA . ALA A 1 95 ? -40.459 28.746 0.973 1.00 13.63 93 ALA A CA 1
ATOM 740 C C . ALA A 1 95 ? -41.232 29.828 1.717 1.00 13.82 93 ALA A C 1
ATOM 741 O O . ALA A 1 95 ? -40.964 31.077 1.579 1.00 15.30 93 ALA A O 1
ATOM 743 N N . LEU A 1 96 ? -42.098 29.411 2.672 1.00 13.91 94 LEU A N 1
ATOM 744 C CA . LEU A 1 96 ? -42.756 30.300 3.651 1.00 13.94 94 LEU A CA 1
ATOM 745 C C . LEU A 1 96 ? -41.782 30.664 4.742 1.00 13.78 94 LEU A C 1
ATOM 746 O O . LEU A 1 96 ? -41.237 29.786 5.443 1.00 14.35 94 LEU A O 1
ATOM 751 N N . PRO A 1 97 ? -41.460 31.965 4.978 1.00 14.00 95 PRO A N 1
ATOM 752 C CA . PRO A 1 97 ? -40.663 32.327 6.143 1.00 14.62 95 PRO A CA 1
ATOM 753 C C . PRO A 1 97 ? -41.374 31.947 7.443 1.00 15.14 95 PRO A C 1
ATOM 754 O O . PRO A 1 97 ? -42.506 32.276 7.624 1.00 17.31 95 PRO A O 1
ATOM 758 N N . TYR A 1 98 ? -40.664 31.172 8.251 1.00 15.00 96 TYR A N 1
ATOM 759 C CA . TYR A 1 98 ? -41.191 30.601 9.492 1.00 16.07 96 TYR A CA 1
ATOM 760 C C . TYR A 1 98 ? -39.984 30.366 10.353 1.00 16.66 96 TYR A C 1
ATOM 761 O O . TYR A 1 98 ? -39.141 29.519 10.025 1.00 15.98 96 TYR A O 1
ATOM 770 N N . ASP A 1 99 ? -39.944 31.005 11.532 1.00 17.83 97 ASP A N 1
ATOM 771 C CA . ASP A 1 99 ? -38.865 30.765 12.538 1.00 19.99 97 ASP A CA 1
ATOM 772 C C . ASP A 1 99 ? -39.292 29.688 13.541 1.00 20.13 97 ASP A C 1
ATOM 773 O O . ASP A 1 99 ? -40.057 30.013 14.411 1.00 21.43 97 ASP A O 1
ATOM 778 N N . SER A 1 100 ? -38.905 28.404 13.393 1.00 18.75 98 SER A N 1
ATOM 779 C CA . SER A 1 100 ? -39.504 27.282 14.201 1.00 19.67 98 SER A CA 1
ATOM 780 C C . SER A 1 100 ? -39.144 27.458 15.646 1.00 20.64 98 SER A C 1
ATOM 781 O O . SER A 1 100 ? -37.964 27.580 15.886 1.00 19.54 98 SER A O 1
ATOM 784 N N . PRO A 1 101 ? -40.126 27.393 16.579 1.00 19.93 99 PRO A N 1
ATOM 785 C CA . PRO A 1 101 ? -39.771 27.442 17.981 1.00 21.92 99 PRO A CA 1
ATOM 786 C C . PRO A 1 101 ? -38.884 26.272 18.397 1.00 20.36 99 PRO A C 1
ATOM 787 O O . PRO A 1 101 ? -38.427 26.351 19.518 1.00 23.82 99 PRO A O 1
ATOM 791 N N . GLU A 1 102 ? -38.771 25.208 17.613 1.00 19.66 100 GLU A N 1
ATOM 792 C CA . GLU A 1 102 ? -37.948 24.023 18.000 1.00 19.49 100 GLU A CA 1
ATOM 793 C C . GLU A 1 102 ? -36.511 24.194 17.525 1.00 21.69 100 GLU A C 1
ATOM 794 O O . GLU A 1 102 ? -35.716 23.201 17.765 1.00 24.28 100 GLU A O 1
ATOM 800 N N . ALA A 1 103 ? -36.163 25.266 16.797 1.00 20.92 101 ALA A N 1
ATOM 801 C CA . ALA A 1 103 ? -34.843 25.462 16.134 1.00 20.10 101 ALA A CA 1
ATOM 802 C C . ALA A 1 103 ? -33.998 26.547 16.781 1.00 23.65 101 ALA A C 1
ATOM 803 O O . ALA A 1 103 ? -32.984 26.971 16.159 1.00 21.57 101 ALA A O 1
ATOM 805 N N . LYS A 1 104 ? -34.307 26.880 18.025 1.00 26.75 102 LYS A N 1
ATOM 806 C CA . LYS A 1 104 ? -33.642 28.027 18.699 1.00 32.19 102 LYS A CA 1
ATOM 807 C C . LYS A 1 104 ? -32.158 27.730 18.767 1.00 31.86 102 LYS A C 1
ATOM 808 O O . LYS A 1 104 ? -31.362 28.604 18.426 1.00 32.31 102 LYS A O 1
ATOM 814 N N . ASN A 1 105 ? -31.816 26.474 18.995 1.00 28.51 103 ASN A N 1
ATOM 815 C CA . ASN A 1 105 ? -30.385 26.152 19.129 1.00 30.83 103 ASN A CA 1
ATOM 816 C C . ASN A 1 105 ? -29.937 25.379 17.920 1.00 26.79 103 ASN A C 1
ATOM 817 O O . ASN A 1 105 ? -28.940 24.701 17.995 1.00 28.50 103 ASN A O 1
ATOM 822 N N . TRP A 1 106 ? -30.615 25.543 16.783 1.00 25.68 104 TRP A N 1
ATOM 823 C CA . TRP A 1 106 ? -30.108 24.873 15.588 1.00 23.29 104 TRP A CA 1
ATOM 824 C C . TRP A 1 106 ? -28.813 25.504 15.185 1.00 22.65 104 TRP A C 1
ATOM 825 O O . TRP A 1 106 ? -28.630 26.704 15.223 1.00 25.25 104 TRP A O 1
ATOM 836 N N . PRO A 1 107 ? -27.847 24.676 14.858 1.00 25.40 105 PRO A N 1
ATOM 837 C CA . PRO A 1 107 ? -26.573 25.203 14.464 1.00 23.99 105 PRO A CA 1
ATOM 838 C C . PRO A 1 107 ? -26.692 26.063 13.231 1.00 26.33 105 PRO A C 1
ATOM 839 O O . PRO A 1 107 ? -27.543 25.862 12.390 1.00 24.17 105 PRO A O 1
ATOM 843 N N . ALA A 1 108 ? -25.684 26.855 13.001 1.00 24.51 106 ALA A N 1
ATOM 844 C CA . ALA A 1 108 ? -25.662 27.770 11.852 1.00 26.21 106 ALA A CA 1
ATOM 845 C C . ALA A 1 108 ? -25.688 27.010 10.511 1.00 25.34 106 ALA A C 1
ATOM 846 O O . ALA A 1 108 ? -26.464 27.492 9.597 1.00 23.59 106 ALA A O 1
ATOM 848 N N . ASN A 1 109 ? -24.878 25.923 10.351 1.00 21.95 107 ASN A N 1
ATOM 849 C CA . ASN A 1 109 ? -24.749 25.131 9.104 1.00 20.15 107 ASN A CA 1
ATOM 850 C C . ASN A 1 109 ? -25.994 24.222 8.909 1.00 17.37 107 ASN A C 1
ATOM 851 O O . ASN A 1 109 ? -26.029 23.458 7.886 1.00 18.27 107 ASN A O 1
ATOM 856 N N . ALA A 1 110 ? -27.007 24.439 9.740 1.00 17.49 108 ALA A N 1
ATOM 857 C CA . ALA A 1 110 ? -28.203 23.595 9.786 1.00 15.82 108 ALA A CA 1
ATOM 858 C C . ALA A 1 110 ? -29.481 24.337 9.405 1.00 14.61 108 ALA A C 1
ATOM 859 O O . ALA A 1 110 ? -30.527 23.717 9.417 1.00 15.11 108 ALA A O 1
ATOM 861 N N . ARG A 1 111 ? -29.387 25.603 9.009 1.00 14.73 109 ARG A N 1
ATOM 862 C CA . ARG A 1 111 ? -30.575 26.365 8.573 1.00 15.52 109 ARG A CA 1
ATOM 863 C C . ARG A 1 111 ? -30.178 27.489 7.616 1.00 16.32 109 ARG A C 1
ATOM 864 O O . ARG A 1 111 ? -29.025 27.952 7.653 1.00 17.32 109 ARG A O 1
ATOM 872 N N . LEU A 1 112 ? -31.115 27.790 6.735 1.00 15.98 110 LEU A N 1
ATOM 873 C CA . LEU A 1 112 ? -31.042 28.971 5.835 1.00 16.31 110 LEU A CA 1
ATOM 874 C C . LEU A 1 112 ? -32.089 29.936 6.385 1.00 15.43 110 LEU A C 1
ATOM 875 O O . LEU A 1 112 ? -33.231 29.837 6.084 1.00 14.90 110 LEU A O 1
ATOM 880 N N . GLY A 1 113 ? -31.615 30.843 7.251 1.00 16.29 111 GLY A N 1
ATOM 881 C CA . GLY A 1 113 ? -32.490 31.824 7.922 1.00 16.31 111 GLY A CA 1
ATOM 882 C C . GLY A 1 113 ? -33.705 31.181 8.529 1.00 16.99 111 GLY A C 1
ATOM 883 O O . GLY A 1 113 ? -33.550 30.233 9.278 1.00 17.42 111 GLY A O 1
ATOM 884 N N . ASN A 1 114 ? -34.870 31.697 8.139 1.00 16.49 112 ASN A N 1
ATOM 885 C CA . ASN A 1 114 ? -36.202 31.199 8.531 1.00 16.90 112 ASN A CA 1
ATOM 886 C C . ASN A 1 114 ? -36.859 30.516 7.350 1.00 15.36 112 ASN A C 1
ATOM 887 O O . ASN A 1 114 ? -38.089 30.476 7.292 1.00 15.92 112 ASN A O 1
ATOM 892 N N . LEU A 1 115 ? -36.048 30.040 6.392 1.00 13.51 113 LEU A N 1
ATOM 893 C CA . LEU A 1 115 ? -36.605 29.425 5.155 1.00 13.62 113 LEU A CA 1
ATOM 894 C C . LEU A 1 115 ? -36.513 27.893 5.208 1.00 13.10 113 LEU A C 1
ATOM 895 O O . LEU A 1 115 ? -37.438 27.249 4.644 1.00 14.02 113 LEU A O 1
ATOM 900 N N . ALA A 1 116 ? -35.370 27.325 5.549 1.00 12.63 114 ALA A N 1
ATOM 901 C CA . ALA A 1 116 ? -35.135 25.872 5.323 1.00 12.48 114 ALA A CA 1
ATOM 902 C C . ALA A 1 116 ? -34.278 25.360 6.458 1.00 12.60 114 ALA A C 1
ATOM 903 O O . ALA A 1 116 ? -33.381 26.107 6.999 1.00 13.17 114 ALA A O 1
ATOM 905 N N . TYR A 1 117 ? -34.562 24.117 6.864 1.00 12.30 115 TYR A N 1
ATOM 906 C CA . TYR A 1 117 ? -33.933 23.519 8.054 1.00 12.78 115 TYR A CA 1
ATOM 907 C C . TYR A 1 117 ? -33.388 22.140 7.717 1.00 11.93 115 TYR A C 1
ATOM 908 O O . TYR A 1 117 ? -34.135 21.316 7.211 1.00 12.90 115 TYR A O 1
ATOM 917 N N . SER A 1 118 ? -32.265 21.893 8.319 1.00 12.42 116 SER A N 1
ATOM 918 C CA . SER A 1 118 ? -31.760 20.492 8.418 1.00 12.83 116 SER A CA 1
ATOM 919 C C . SER A 1 118 ? -32.587 19.689 9.408 1.00 12.80 116 SER A C 1
ATOM 920 O O . SER A 1 118 ? -32.901 20.187 10.465 1.00 13.38 116 SER A O 1
ATOM 923 N N . THR A 1 119 ? -32.850 18.449 9.056 1.00 12.20 117 THR A N 1
ATOM 924 C CA . THR A 1 119 ? -33.516 17.485 9.980 1.00 13.31 117 THR A CA 1
ATOM 925 C C . THR A 1 119 ? -32.550 16.377 10.358 1.00 13.48 117 THR A C 1
ATOM 926 O O . THR A 1 119 ? -33.011 15.554 11.167 1.00 12.92 117 THR A O 1
ATOM 930 N N . THR A 1 120 ? -31.414 16.242 9.681 1.00 12.62 118 THR A N 1
ATOM 931 C CA . THR A 1 120 ? -30.562 15.042 9.891 1.00 13.68 118 THR A CA 1
ATOM 932 C C . THR A 1 120 ? -29.080 15.425 9.785 1.00 14.06 118 THR A C 1
ATOM 933 O O . THR A 1 120 ? -28.766 16.494 9.321 1.00 14.59 118 THR A O 1
ATOM 937 N N . LEU A 1 121 ? -28.210 14.592 10.297 1.00 13.68 119 LEU A N 1
ATOM 938 C CA . LEU A 1 121 ? -26.771 14.811 10.135 1.00 13.68 119 LEU A CA 1
ATOM 939 C C . LEU A 1 121 ? -26.144 13.444 9.833 1.00 12.91 119 LEU A C 1
ATOM 940 O O . LEU A 1 121 ? -25.792 12.668 10.786 1.00 14.07 119 LEU A O 1
ATOM 945 N N . GLU A 1 122 ? -26.079 13.067 8.540 1.00 13.50 120 GLU A N 1
ATOM 946 C CA . GLU A 1 122 ? -25.959 11.635 8.114 1.00 13.95 120 GLU A CA 1
ATOM 947 C C . GLU A 1 122 ? -24.602 11.351 7.510 1.00 13.67 120 GLU A C 1
ATOM 948 O O . GLU A 1 122 ? -24.256 11.950 6.493 1.00 12.86 120 GLU A O 1
ATOM 954 N N . PRO A 1 123 ? -23.780 10.543 8.174 1.00 13.33 121 PRO A N 1
ATOM 955 C CA . PRO A 1 123 ? -22.444 10.331 7.626 1.00 13.30 121 PRO A CA 1
ATOM 956 C C . PRO A 1 123 ? -22.376 9.371 6.423 1.00 13.32 121 PRO A C 1
ATOM 957 O O . PRO A 1 123 ? -23.186 8.392 6.331 1.00 14.23 121 PRO A O 1
ATOM 961 N N . ALA A 1 124 ? -21.508 9.709 5.479 1.00 13.04 122 ALA A N 1
ATOM 962 C CA . ALA A 1 124 ? -21.109 8.755 4.426 1.00 14.27 122 ALA A CA 1
ATOM 963 C C . ALA A 1 124 ? -20.127 7.772 5.044 1.00 16.15 122 ALA A C 1
ATOM 964 O O . ALA A 1 124 ? -19.118 8.230 5.644 1.00 16.99 122 ALA A O 1
ATOM 966 N N . VAL A 1 125 ? -20.417 6.479 4.961 1.00 15.75 123 VAL A N 1
ATOM 967 C CA . VAL A 1 125 ? -19.615 5.416 5.626 1.00 15.53 123 VAL A CA 1
ATOM 968 C C . VAL A 1 125 ? -19.145 4.376 4.611 1.00 16.41 123 VAL A C 1
ATOM 969 O O . VAL A 1 125 ? -19.466 4.476 3.455 1.00 16.23 123 VAL A O 1
ATOM 973 N N . VAL A 1 126 ? -18.423 3.413 5.127 1.00 15.70 124 VAL A N 1
ATOM 974 C CA . VAL A 1 126 ? -18.076 2.192 4.378 1.00 17.17 124 VAL A CA 1
ATOM 975 C C . VAL A 1 126 ? -19.025 1.104 4.853 1.00 15.11 124 VAL A C 1
ATOM 976 O O . VAL A 1 126 ? -19.233 0.976 6.061 1.00 15.86 124 VAL A O 1
ATOM 980 N N . VAL A 1 127 ? -19.572 0.299 3.942 1.00 16.28 125 VAL A N 1
ATOM 981 C CA . VAL A 1 127 ? -20.271 -0.928 4.365 1.00 16.87 125 VAL A CA 1
ATOM 982 C C . VAL A 1 127 ? -19.631 -2.121 3.647 1.00 16.99 125 VAL A C 1
ATOM 983 O O . VAL A 1 127 ? -18.979 -2.019 2.581 1.00 16.66 125 VAL A O 1
ATOM 987 N N . TYR A 1 128 ? -19.808 -3.272 4.236 1.00 16.73 126 TYR A N 1
ATOM 988 C CA . TYR A 1 128 ? -19.145 -4.474 3.706 1.00 16.90 126 TYR A CA 1
ATOM 989 C C . TYR A 1 128 ? -19.941 -5.700 4.079 1.00 16.31 126 TYR A C 1
ATOM 990 O O . TYR A 1 128 ? -20.728 -5.628 4.993 1.00 15.33 126 TYR A O 1
ATOM 999 N N . ASN A 1 129 ? -19.617 -6.783 3.381 1.00 17.20 127 ASN A N 1
ATOM 1000 C CA . ASN A 1 129 ? -20.175 -8.116 3.701 1.00 18.00 127 ASN A CA 1
ATOM 1001 C C . ASN A 1 129 ? -19.178 -8.845 4.626 1.00 18.54 127 ASN A C 1
ATOM 1002 O O . ASN A 1 129 ? -18.105 -9.235 4.145 1.00 18.22 127 ASN A O 1
ATOM 1007 N N . LYS A 1 130 ? -19.635 -9.137 5.828 1.00 19.86 128 LYS A N 1
ATOM 1008 C CA . LYS A 1 130 ? -18.888 -9.842 6.901 1.00 21.40 128 LYS A CA 1
ATOM 1009 C C . LYS A 1 130 ? -18.500 -11.245 6.481 1.00 23.25 128 LYS A C 1
ATOM 1010 O O . LYS A 1 130 ? -17.473 -11.755 7.063 1.00 23.63 128 LYS A O 1
ATOM 1016 N N . ARG A 1 131 ? -19.163 -11.860 5.500 1.00 22.02 129 ARG A N 1
ATOM 1017 C CA . ARG A 1 131 ? -18.716 -13.228 5.080 1.00 23.30 129 ARG A CA 1
ATOM 1018 C C . ARG A 1 131 ? -17.437 -13.173 4.218 1.00 22.62 129 ARG A C 1
ATOM 1019 O O . ARG A 1 131 ? -16.824 -14.241 3.933 1.00 25.65 129 ARG A O 1
ATOM 1027 N N . PHE A 1 132 ? -17.069 -12.002 3.677 1.00 22.36 130 PHE A N 1
ATOM 1028 C CA . PHE A 1 132 ? -15.989 -11.829 2.681 1.00 22.65 130 PHE A CA 1
ATOM 1029 C C . PHE A 1 132 ? -14.861 -10.953 3.158 1.00 22.66 130 PHE A C 1
ATOM 1030 O O . PHE A 1 132 ? -13.720 -11.089 2.673 1.00 23.92 130 PHE A O 1
ATOM 1038 N N . LEU A 1 133 ? -15.131 -10.008 4.057 1.00 21.44 131 LEU A N 1
ATOM 1039 C CA . LEU A 1 133 ? -14.113 -9.132 4.677 1.00 22.76 131 LEU A CA 1
ATOM 1040 C C . LEU A 1 133 ? -14.332 -9.186 6.175 1.00 23.76 131 LEU A C 1
ATOM 1041 O O . LEU A 1 133 ? -15.412 -8.804 6.634 1.00 23.51 131 LEU A O 1
ATOM 1046 N N . LYS A 1 134 ? -13.281 -9.495 6.919 1.00 26.23 132 LYS A N 1
ATOM 1047 C CA . LYS A 1 134 ? -13.285 -9.324 8.379 1.00 28.51 132 LYS A CA 1
ATOM 1048 C C . LYS A 1 134 ? -13.111 -7.852 8.687 1.00 28.42 132 LYS A C 1
ATOM 1049 O O . LYS A 1 134 ? -12.543 -7.101 7.903 1.00 28.31 132 LYS A O 1
ATOM 1055 N N . PRO A 1 135 ? -13.643 -7.346 9.815 1.00 28.90 133 PRO A N 1
ATOM 1056 C CA . PRO A 1 135 ? -13.423 -5.947 10.162 1.00 29.20 133 PRO A CA 1
ATOM 1057 C C . PRO A 1 135 ? -11.942 -5.528 10.059 1.00 27.97 133 PRO A C 1
ATOM 1058 O O . PRO A 1 135 ? -11.694 -4.430 9.578 1.00 27.86 133 PRO A O 1
ATOM 1062 N N . GLU A 1 136 ? -11.005 -6.414 10.446 1.00 28.70 134 GLU A N 1
ATOM 1063 C CA . GLU A 1 136 ? -9.562 -6.057 10.444 1.00 30.57 134 GLU A CA 1
ATOM 1064 C C . GLU A 1 136 ? -9.114 -5.831 8.999 1.00 27.94 134 GLU A C 1
ATOM 1065 O O . GLU A 1 136 ? -8.035 -5.224 8.789 1.00 27.86 134 GLU A O 1
ATOM 1071 N N . GLU A 1 137 ? -9.835 -6.371 8.031 1.00 26.08 135 GLU A N 1
ATOM 1072 C CA . GLU A 1 137 ? -9.429 -6.187 6.621 1.00 24.98 135 GLU A CA 1
ATOM 1073 C C . GLU A 1 137 ? -9.989 -4.883 6.066 1.00 25.58 135 GLU A C 1
ATOM 1074 O O . GLU A 1 137 ? -9.634 -4.562 4.898 1.00 25.78 135 GLU A O 1
ATOM 1080 N N . VAL A 1 138 ? -10.868 -4.203 6.814 1.00 25.65 136 VAL A N 1
ATOM 1081 C CA . VAL A 1 138 ? -11.619 -3.030 6.264 1.00 24.57 136 VAL A CA 1
ATOM 1082 C C . VAL A 1 138 ? -10.993 -1.755 6.798 1.00 23.88 136 VAL A C 1
ATOM 1083 O O . VAL A 1 138 ? -11.158 -1.418 7.957 1.00 24.41 136 VAL A O 1
ATOM 1087 N N . PRO A 1 139 ? -10.253 -0.980 5.971 1.00 25.01 137 PRO A N 1
ATOM 1088 C CA . PRO A 1 139 ? -9.563 0.193 6.473 1.00 25.62 137 PRO A CA 1
ATOM 1089 C C . PRO A 1 139 ? -10.597 1.263 6.768 1.00 24.41 137 PRO A C 1
ATOM 1090 O O . PRO A 1 139 ? -11.721 1.240 6.221 1.00 25.39 137 PRO A O 1
ATOM 1094 N N . THR A 1 140 ? -10.216 2.197 7.615 1.00 22.70 138 THR A N 1
ATOM 1095 C CA . THR A 1 140 ? -11.106 3.308 7.998 1.00 21.85 138 THR A CA 1
ATOM 1096 C C . THR A 1 140 ? -10.597 4.653 7.470 1.00 20.78 138 THR A C 1
ATOM 1097 O O . THR A 1 140 ? -11.065 5.684 7.949 1.00 22.10 138 THR A O 1
ATOM 1101 N N . THR A 1 141 ? -9.719 4.671 6.489 1.00 20.89 139 THR A N 1
ATOM 1102 C CA . THR A 1 141 ? -9.177 5.874 5.856 1.00 20.93 139 THR A CA 1
ATOM 1103 C C . THR A 1 141 ? -9.181 5.708 4.345 1.00 19.81 139 THR A C 1
ATOM 1104 O O . THR A 1 141 ? -9.135 4.575 3.866 1.00 20.10 139 THR A O 1
ATOM 1108 N N . ARG A 1 142 ? -9.220 6.816 3.641 1.00 19.03 140 ARG A N 1
ATOM 1109 C CA . ARG A 1 142 ? -9.161 6.852 2.172 1.00 19.45 140 ARG A CA 1
ATOM 1110 C C . ARG A 1 142 ? -7.871 6.192 1.704 1.00 21.58 140 ARG A C 1
ATOM 1111 O O . ARG A 1 142 ? -7.955 5.500 0.664 1.00 21.91 140 ARG A O 1
ATOM 1119 N N . GLU A 1 143 ? -6.738 6.471 2.348 1.00 24.71 141 GLU A N 1
ATOM 1120 C CA . GLU A 1 143 ? -5.476 5.867 1.897 1.00 26.06 141 GLU A CA 1
ATOM 1121 C C . GLU A 1 143 ? -5.571 4.368 2.094 1.00 24.66 141 GLU A C 1
ATOM 1122 O O . GLU A 1 143 ? -5.112 3.668 1.189 1.00 24.34 141 GLU A O 1
ATOM 1128 N N . GLY A 1 144 ? -6.100 3.908 3.238 1.00 23.48 142 GLY A N 1
ATOM 1129 C CA . GLY A 1 144 ? -6.195 2.471 3.516 1.00 24.13 142 GLY A CA 1
ATOM 1130 C C . GLY A 1 144 ? -7.048 1.809 2.459 1.00 23.38 142 GLY A C 1
ATOM 1131 O O . GLY A 1 144 ? -6.743 0.763 1.944 1.00 22.44 142 GLY A O 1
ATOM 1132 N N . LEU A 1 145 ? -8.203 2.410 2.164 1.00 21.61 143 LEU A N 1
ATOM 1133 C CA . LEU A 1 145 ? -9.114 1.804 1.184 1.00 20.78 143 LEU A CA 1
ATOM 1134 C C . LEU A 1 145 ? -8.439 1.730 -0.183 1.00 20.80 143 LEU A C 1
ATOM 1135 O O . LEU A 1 145 ? -8.675 0.751 -0.842 1.00 20.95 143 LEU A O 1
ATOM 1140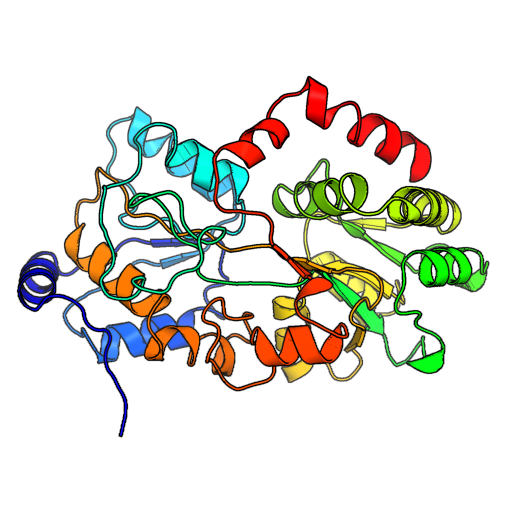 N N . ALA A 1 146 ? -7.728 2.784 -0.603 1.00 21.00 144 ALA A N 1
ATOM 1141 C CA . ALA A 1 146 ? -6.995 2.764 -1.873 1.00 21.92 144 ALA A CA 1
ATOM 1142 C C . ALA A 1 146 ? -6.004 1.593 -1.843 1.00 22.78 144 ALA A C 1
ATOM 1143 O O . ALA A 1 146 ? -5.939 0.886 -2.799 1.00 23.84 144 ALA A O 1
ATOM 1145 N N . ARG A 1 147 ? -5.402 1.323 -0.710 1.00 24.00 145 ARG A N 1
ATOM 1146 C CA . ARG A 1 147 ? -4.436 0.187 -0.579 1.00 26.52 145 ARG A CA 1
ATOM 1147 C C . ARG A 1 147 ? -5.197 -1.140 -0.733 1.00 25.61 145 ARG A C 1
ATOM 1148 O O . ARG A 1 147 ? -4.744 -2.012 -1.469 1.00 25.68 145 ARG A O 1
ATOM 1156 N N . LEU A 1 148 ? -6.308 -1.317 -0.025 1.00 23.82 146 LEU A N 1
ATOM 1157 C CA . LEU A 1 148 ? -7.133 -2.532 -0.184 1.00 23.67 146 LEU A CA 1
ATOM 1158 C C . LEU A 1 148 ? -7.484 -2.741 -1.654 1.00 23.41 146 LEU A C 1
ATOM 1159 O O . LEU A 1 148 ? -7.476 -3.870 -2.130 1.00 25.95 146 LEU A O 1
ATOM 1164 N N . LEU A 1 149 ? -7.927 -1.712 -2.365 1.00 23.23 147 LEU A N 1
ATOM 1165 C CA . LEU A 1 149 ? -8.423 -1.862 -3.766 1.00 24.70 147 LEU A CA 1
ATOM 1166 C C . LEU A 1 149 ? -7.295 -2.139 -4.774 1.00 25.81 147 LEU A C 1
ATOM 1167 O O . LEU A 1 149 ? -7.640 -2.335 -5.946 1.00 27.53 147 LEU A O 1
ATOM 1172 N N . GLN A 1 150 ? -6.026 -2.133 -4.359 1.00 27.78 148 GLN A N 1
ATOM 1173 C CA . GLN A 1 150 ? -4.895 -2.628 -5.192 1.00 28.54 148 GLN A CA 1
ATOM 1174 C C . GLN A 1 150 ? -4.931 -4.164 -5.274 1.00 27.73 148 GLN A C 1
ATOM 1175 O O . GLN A 1 150 ? -4.224 -4.735 -6.148 1.00 28.52 148 GLN A O 1
ATOM 1181 N N . GLU A 1 151 ? -5.584 -4.835 -4.339 1.00 26.94 149 GLU A N 1
ATOM 1182 C CA . GLU A 1 151 ? -5.612 -6.328 -4.286 1.00 26.32 149 GLU A CA 1
ATOM 1183 C C . GLU A 1 151 ? -6.345 -6.878 -5.518 1.00 26.87 149 GLU A C 1
ATOM 1184 O O . GLU A 1 151 ? -7.500 -6.552 -5.739 1.00 25.80 149 GLU A O 1
ATOM 1190 N N . PRO A 1 152 ? -5.743 -7.765 -6.366 1.00 26.99 150 PRO A N 1
ATOM 1191 C CA . PRO A 1 152 ? -6.495 -8.387 -7.455 1.00 27.32 150 PRO A CA 1
ATOM 1192 C C . PRO A 1 152 ? -7.832 -8.931 -6.969 1.00 27.28 150 PRO A C 1
ATOM 1193 O O . PRO A 1 152 ? -8.895 -8.847 -7.636 1.00 27.47 150 PRO A O 1
ATOM 1197 N N . ARG A 1 153 ? -7.874 -9.437 -5.749 1.00 28.35 151 ARG A N 1
ATOM 1198 C CA . ARG A 1 153 ? -9.132 -10.127 -5.331 1.00 29.74 151 ARG A CA 1
ATOM 1199 C C . ARG A 1 153 ? -10.271 -9.146 -5.053 1.00 28.18 151 ARG A C 1
ATOM 1200 O O . ARG A 1 153 ? -11.384 -9.600 -4.895 1.00 26.82 151 ARG A O 1
ATOM 1208 N N . MET A 1 154 ? -9.966 -7.845 -4.924 1.00 27.77 152 MET A N 1
ATOM 1209 C CA . MET A 1 154 ? -11.004 -6.783 -4.827 1.00 25.95 152 MET A CA 1
ATOM 1210 C C . MET A 1 154 ? -11.495 -6.310 -6.196 1.00 26.03 152 MET A C 1
ATOM 1211 O O . MET A 1 154 ? -12.452 -5.585 -6.274 1.00 22.68 152 MET A O 1
ATOM 1216 N N . ARG A 1 155 ? -10.893 -6.746 -7.289 1.00 26.34 153 ARG A N 1
ATOM 1217 C CA . ARG A 1 155 ? -11.380 -6.356 -8.634 1.00 26.27 153 ARG A CA 1
ATOM 1218 C C . ARG A 1 155 ? -12.820 -6.826 -8.808 1.00 24.07 153 ARG A C 1
ATOM 1219 O O . ARG A 1 155 ? -13.109 -8.008 -8.591 1.00 24.12 153 ARG A O 1
ATOM 1227 N N . GLY A 1 156 ? -13.701 -5.908 -9.202 1.00 23.49 154 GLY A N 1
ATOM 1228 C CA . GLY A 1 156 ? -15.156 -6.116 -9.356 1.00 22.94 154 GLY A CA 1
ATOM 1229 C C . GLY A 1 156 ? -15.893 -6.233 -8.017 1.00 22.21 154 GLY A C 1
ATOM 1230 O O . GLY A 1 156 ? -17.112 -6.590 -8.053 1.00 23.71 154 GLY A O 1
ATOM 1231 N N . ARG A 1 157 ? -15.211 -6.048 -6.874 1.00 22.55 155 ARG A N 1
ATOM 1232 C CA . ARG A 1 157 ? -15.853 -6.314 -5.562 1.00 21.97 155 ARG A CA 1
ATOM 1233 C C . ARG A 1 157 ? -16.151 -5.009 -4.812 1.00 21.13 155 ARG A C 1
ATOM 1234 O O . ARG A 1 157 ? -16.411 -5.087 -3.642 1.00 19.79 155 ARG A O 1
ATOM 1242 N N . VAL A 1 158 ? -16.216 -3.877 -5.498 1.00 21.81 156 VAL A N 1
ATOM 1243 C CA . VAL A 1 158 ? -16.443 -2.549 -4.863 1.00 21.04 156 VAL A CA 1
ATOM 1244 C C . VAL A 1 158 ? -17.606 -1.858 -5.551 1.00 19.95 156 VAL A C 1
ATOM 1245 O O . VAL A 1 158 ? -17.739 -1.903 -6.790 1.00 21.95 156 VAL A O 1
ATOM 1249 N N . ALA A 1 159 ? -18.447 -1.247 -4.749 1.00 18.43 157 ALA A N 1
ATOM 1250 C CA . ALA A 1 159 ? -19.567 -0.406 -5.209 1.00 18.19 157 ALA A CA 1
ATOM 1251 C C . ALA A 1 159 ? -19.375 1.013 -4.711 1.00 17.48 157 ALA A C 1
ATOM 1252 O O . ALA A 1 159 ? -18.947 1.214 -3.542 1.00 16.77 157 ALA A O 1
ATOM 1254 N N . THR A 1 160 ? -19.869 1.993 -5.472 1.00 16.62 158 THR A N 1
ATOM 1255 C CA . THR A 1 160 ? -19.969 3.397 -4.975 1.00 16.76 158 THR A CA 1
ATOM 1256 C C . THR A 1 160 ? -21.076 4.062 -5.779 1.00 18.23 158 THR A C 1
ATOM 1257 O O . THR A 1 160 ? -21.730 3.375 -6.618 1.00 17.62 158 THR A O 1
ATOM 1261 N N . TRP A 1 161 ? -21.301 5.334 -5.497 1.00 18.03 159 TRP A N 1
ATOM 1262 C CA . TRP A 1 161 ? -22.301 6.151 -6.222 1.00 20.21 159 TRP A CA 1
ATOM 1263 C C . TRP A 1 161 ? -21.856 6.384 -7.666 1.00 21.47 159 TRP A C 1
ATOM 1264 O O . TRP A 1 161 ? -20.655 6.537 -7.913 1.00 20.43 159 TRP A O 1
ATOM 1275 N N . ASP A 1 162 ? -22.850 6.546 -8.550 1.00 23.32 160 ASP A N 1
ATOM 1276 C CA . ASP A 1 162 ? -22.638 7.188 -9.866 1.00 24.18 160 ASP A CA 1
ATOM 1277 C C . ASP A 1 162 ? -23.031 8.653 -9.736 1.00 23.31 160 ASP A C 1
ATOM 1278 O O . ASP A 1 162 ? -24.229 9.005 -9.694 1.00 24.27 160 ASP A O 1
ATOM 1283 N N . PRO A 1 163 ? -22.054 9.589 -9.562 1.00 23.78 161 PRO A N 1
ATOM 1284 C CA . PRO A 1 163 ? -22.413 10.979 -9.296 1.00 24.97 161 PRO A CA 1
ATOM 1285 C C . PRO A 1 163 ? -23.052 11.678 -10.500 1.00 29.33 161 PRO A C 1
ATOM 1286 O O . PRO A 1 163 ? -23.678 12.695 -10.309 1.00 29.65 161 PRO A O 1
ATOM 1290 N N . GLU A 1 164 ? -23.016 11.042 -11.663 1.00 30.43 162 GLU A N 1
ATOM 1291 C CA . GLU A 1 164 ? -23.697 11.545 -12.890 1.00 34.89 162 GLU A CA 1
ATOM 1292 C C . GLU A 1 164 ? -25.166 11.113 -12.921 1.00 36.17 162 GLU A C 1
ATOM 1293 O O . GLU A 1 164 ? -25.831 11.536 -13.878 1.00 44.59 162 GLU A O 1
ATOM 1299 N N . ARG A 1 165 ? -25.639 10.207 -12.059 1.00 36.23 163 ARG A N 1
ATOM 1300 C CA . ARG A 1 165 ? -27.060 9.762 -12.077 1.00 35.23 163 ARG A CA 1
ATOM 1301 C C . ARG A 1 165 ? -27.706 9.843 -10.700 1.00 34.62 163 ARG A C 1
ATOM 1302 O O . ARG A 1 165 ? -28.892 9.457 -10.574 1.00 38.02 163 ARG A O 1
ATOM 1310 N N . SER A 1 166 ? -27.025 10.373 -9.684 1.00 31.32 164 SER A N 1
ATOM 1311 C CA . SER A 1 166 ? -27.658 10.556 -8.369 1.00 30.39 164 SER A CA 1
ATOM 1312 C C . SER A 1 166 ? -27.390 11.977 -7.913 1.00 29.08 164 SER A C 1
ATOM 1313 O O . SER A 1 166 ? -26.192 12.280 -7.837 1.00 26.48 164 SER A O 1
ATOM 1316 N N . ALA A 1 167 ? -28.419 12.744 -7.546 1.00 29.10 165 ALA A N 1
ATOM 1317 C CA . ALA A 1 167 ? -28.212 14.087 -6.973 1.00 30.51 165 ALA A CA 1
ATOM 1318 C C . ALA A 1 167 ? -27.395 13.877 -5.707 1.00 26.85 165 ALA A C 1
ATOM 1319 O O . ALA A 1 167 ? -26.420 14.598 -5.470 1.00 34.85 165 ALA A O 1
ATOM 1321 N N . VAL A 1 168 ? -27.816 12.943 -4.898 1.00 27.16 166 VAL A N 1
ATOM 1322 C CA . VAL A 1 168 ? -27.231 12.740 -3.553 1.00 24.23 166 VAL A CA 1
ATOM 1323 C C . VAL A 1 168 ? -25.801 12.150 -3.682 1.00 21.07 166 VAL A C 1
ATOM 1324 O O . VAL A 1 168 ? -24.888 12.625 -3.019 1.00 21.45 166 VAL A O 1
ATOM 1328 N N . GLY A 1 169 ? -25.575 11.264 -4.606 1.00 19.57 167 GLY A N 1
ATOM 1329 C CA . GLY A 1 169 ? -24.234 10.707 -4.818 1.00 19.68 167 GLY A CA 1
ATOM 1330 C C . GLY A 1 169 ? -23.278 11.790 -5.266 1.00 20.47 167 GLY A C 1
ATOM 1331 O O . GLY A 1 169 ? -22.136 11.782 -4.878 1.00 20.26 167 GLY A O 1
ATOM 1332 N N . PHE A 1 170 ? -23.738 12.728 -6.102 1.00 20.79 168 PHE A N 1
ATOM 1333 C CA . PHE A 1 170 ? -22.917 13.871 -6.551 1.00 21.41 168 PHE A CA 1
ATOM 1334 C C . PHE A 1 170 ? -22.514 14.681 -5.322 1.00 19.64 168 PHE A C 1
ATOM 1335 O O . PHE A 1 170 ? -21.298 14.954 -5.109 1.00 21.87 168 PHE A O 1
ATOM 1343 N N . THR A 1 171 ? -23.476 15.056 -4.515 1.00 19.73 169 THR A N 1
ATOM 1344 C CA . THR A 1 171 ? -23.172 15.943 -3.374 1.00 20.47 169 THR A CA 1
ATOM 1345 C C . THR A 1 171 ? -22.084 15.309 -2.499 1.00 19.77 169 THR A C 1
ATOM 1346 O O . THR A 1 171 ? -21.159 16.042 -2.048 1.00 19.43 169 THR A O 1
ATOM 1350 N N . ILE A 1 172 ? -22.265 14.034 -2.165 1.00 19.39 170 ILE A N 1
ATOM 1351 C CA A ILE A 1 172 ? -21.349 13.331 -1.223 0.50 18.42 170 ILE A CA 1
ATOM 1352 C CA B ILE A 1 172 ? -21.346 13.395 -1.180 0.50 18.89 170 ILE A CA 1
ATOM 1353 C C . ILE A 1 172 ? -19.950 13.205 -1.815 1.00 18.80 170 ILE A C 1
ATOM 1354 O O . ILE A 1 172 ? -18.970 13.519 -1.148 1.00 18.77 170 ILE A O 1
ATOM 1363 N N . LEU A 1 173 ? -19.837 12.742 -3.069 1.00 18.95 171 LEU A N 1
ATOM 1364 C CA . LEU A 1 173 ? -18.514 12.532 -3.644 1.00 19.85 171 LEU A CA 1
ATOM 1365 C C . LEU A 1 173 ? -17.849 13.861 -4.017 1.00 20.10 171 LEU A C 1
ATOM 1366 O O . LEU A 1 173 ? -16.668 13.945 -3.843 1.00 19.84 171 LEU A O 1
ATOM 1371 N N . LYS A 1 174 ? -18.634 14.866 -4.367 1.00 20.36 172 LYS A N 1
ATOM 1372 C CA . LYS A 1 174 ? -18.070 16.203 -4.649 1.00 21.00 172 LYS A CA 1
ATOM 1373 C C . LYS A 1 174 ? -17.502 16.786 -3.354 1.00 20.61 172 LYS A C 1
ATOM 1374 O O . LYS A 1 174 ? -16.447 17.418 -3.429 1.00 20.18 172 LYS A O 1
ATOM 1380 N N . ALA A 1 175 ? -18.229 16.643 -2.268 1.00 20.19 173 ALA A N 1
ATOM 1381 C CA . ALA A 1 175 ? -17.764 17.165 -0.969 1.00 20.97 173 ALA A CA 1
ATOM 1382 C C . ALA A 1 175 ? -16.474 16.467 -0.575 1.00 21.34 173 ALA A C 1
ATOM 1383 O O . ALA A 1 175 ? -15.560 17.139 -0.087 1.00 24.11 173 ALA A O 1
ATOM 1385 N N . ASP A 1 176 ? -16.407 15.142 -0.768 1.00 19.66 174 ASP A N 1
ATOM 1386 C CA . ASP A 1 176 ? -15.193 14.334 -0.551 1.00 20.77 174 ASP A CA 1
ATOM 1387 C C . ASP A 1 176 ? -14.026 14.863 -1.374 1.00 21.71 174 ASP A C 1
ATOM 1388 O O . ASP A 1 176 ? -12.952 15.140 -0.818 1.00 23.41 174 ASP A O 1
ATOM 1393 N N . TYR A 1 177 ? -14.213 15.032 -2.669 1.00 22.28 175 TYR A N 1
ATOM 1394 C CA . TYR A 1 177 ? -13.223 15.535 -3.626 1.00 22.49 175 TYR A CA 1
ATOM 1395 C C . TYR A 1 177 ? -12.732 16.948 -3.217 1.00 23.87 175 TYR A C 1
ATOM 1396 O O . TYR A 1 177 ? -11.539 17.128 -3.271 1.00 25.87 175 TYR A O 1
ATOM 1405 N N . ASP A 1 178 ? -13.661 17.793 -2.813 1.00 24.88 176 ASP A N 1
ATOM 1406 C CA . ASP A 1 178 ? -13.334 19.177 -2.379 1.00 26.57 176 ASP A CA 1
ATOM 1407 C C . ASP A 1 178 ? -12.573 19.204 -1.060 1.00 29.44 176 ASP A C 1
ATOM 1408 O O . ASP A 1 178 ? -11.688 20.102 -0.926 1.00 28.54 176 ASP A O 1
ATOM 1413 N N . ARG A 1 179 ? -12.854 18.303 -0.118 1.00 28.37 177 ARG A N 1
ATOM 1414 C CA A ARG A 1 179 ? -12.354 18.411 1.284 0.50 28.52 177 ARG A CA 1
ATOM 1415 C CA B ARG A 1 179 ? -12.315 18.464 1.259 0.50 28.25 177 ARG A CA 1
ATOM 1416 C C . ARG A 1 179 ? -11.099 17.555 1.510 1.00 28.91 177 ARG A C 1
ATOM 1417 O O . ARG A 1 179 ? -10.252 17.934 2.357 1.00 30.22 177 ARG A O 1
ATOM 1432 N N . PHE A 1 180 ? -11.021 16.377 0.898 1.00 24.95 178 PHE A N 1
ATOM 1433 C CA . PHE A 1 180 ? -9.983 15.385 1.242 1.00 26.26 178 PHE A CA 1
ATOM 1434 C C . PHE A 1 180 ? -9.115 15.150 0.037 1.00 27.47 178 PHE A C 1
ATOM 1435 O O . PHE A 1 180 ? -9.473 14.482 -0.947 1.00 29.12 178 PHE A O 1
ATOM 1443 N N . PRO A 1 181 ? -7.877 15.662 0.058 1.00 28.66 179 PRO A N 1
ATOM 1444 C CA . PRO A 1 181 ? -6.892 15.253 -0.929 1.00 28.18 179 PRO A CA 1
ATOM 1445 C C . PRO A 1 181 ? -6.737 13.752 -1.245 1.00 27.27 179 PRO A C 1
ATOM 1446 O O . PRO A 1 181 ? -6.534 13.364 -2.433 1.00 28.44 179 PRO A O 1
ATOM 1450 N N . ALA A 1 182 ? -6.880 12.888 -0.228 1.00 27.30 180 ALA A N 1
ATOM 1451 C CA . ALA A 1 182 ? -6.722 11.419 -0.388 1.00 25.98 180 ALA A CA 1
ATOM 1452 C C . ALA A 1 182 ? -7.872 10.835 -1.210 1.00 24.21 180 ALA A C 1
ATOM 1453 O O . ALA A 1 182 ? -7.744 9.702 -1.729 1.00 24.37 180 ALA A O 1
ATOM 1455 N N . PHE A 1 183 ? -8.972 11.572 -1.348 1.00 23.97 181 PHE A N 1
ATOM 1456 C CA . PHE A 1 183 ? -10.036 11.093 -2.265 1.00 22.54 181 PHE A CA 1
ATOM 1457 C C . PHE A 1 183 ? -9.497 10.837 -3.668 1.00 22.73 181 PHE A C 1
ATOM 1458 O O . PHE A 1 183 ? -10.051 10.010 -4.352 1.00 22.30 181 PHE A O 1
ATOM 1466 N N . GLN A 1 184 ? -8.603 11.679 -4.187 1.00 24.54 182 GLN A N 1
ATOM 1467 C CA . GLN A 1 184 ? -8.149 11.463 -5.584 1.00 26.16 182 GLN A CA 1
ATOM 1468 C C . GLN A 1 184 ? -7.441 10.120 -5.715 1.00 24.77 182 GLN A C 1
ATOM 1469 O O . GLN A 1 184 ? -7.684 9.433 -6.678 1.00 26.59 182 GLN A O 1
ATOM 1475 N N . GLU A 1 185 ? -6.653 9.713 -4.732 1.00 25.93 183 GLU A N 1
ATOM 1476 C CA . GLU A 1 185 ? -5.973 8.399 -4.766 1.00 26.57 183 GLU A CA 1
ATOM 1477 C C . GLU A 1 185 ? -7.033 7.277 -4.609 1.00 23.79 183 GLU A C 1
ATOM 1478 O O . GLU A 1 185 ? -6.945 6.265 -5.250 1.00 24.61 183 GLU A O 1
ATOM 1484 N N . LEU A 1 186 ? -8.066 7.533 -3.799 1.00 23.09 184 LEU A N 1
ATOM 1485 C CA . LEU A 1 186 ? -9.133 6.517 -3.694 1.00 21.57 184 LEU A CA 1
ATOM 1486 C C . LEU A 1 186 ? -9.882 6.383 -5.002 1.00 20.62 184 LEU A C 1
ATOM 1487 O O . LEU A 1 186 ? -10.147 5.263 -5.399 1.00 21.05 184 LEU A O 1
ATOM 1492 N N . ALA A 1 187 ? -10.240 7.477 -5.672 1.00 20.40 185 ALA A N 1
ATOM 1493 C CA . ALA A 1 187 ? -10.967 7.379 -6.961 1.00 21.80 185 ALA A CA 1
ATOM 1494 C C . ALA A 1 187 ? -10.144 6.617 -7.982 1.00 22.83 185 ALA A C 1
ATOM 1495 O O . ALA A 1 187 ? -10.737 5.814 -8.720 1.00 22.56 185 ALA A O 1
ATOM 1497 N N . ARG A 1 188 ? -8.838 6.885 -8.092 1.00 24.98 186 ARG A N 1
ATOM 1498 C CA . ARG A 1 188 ? -8.048 6.105 -9.057 1.00 25.63 186 ARG A CA 1
ATOM 1499 C C . ARG A 1 188 ? -8.176 4.615 -8.697 1.00 24.29 186 ARG A C 1
ATOM 1500 O O . ARG A 1 188 ? -8.191 3.776 -9.651 1.00 24.56 186 ARG A O 1
ATOM 1508 N N . ALA A 1 189 ? -8.122 4.284 -7.408 1.00 22.69 187 ALA A N 1
ATOM 1509 C CA . ALA A 1 189 ? -8.254 2.877 -6.931 1.00 22.80 187 ALA A CA 1
ATOM 1510 C C . ALA A 1 189 ? -9.615 2.316 -7.343 1.00 22.40 187 ALA A C 1
ATOM 1511 O O . ALA A 1 189 ? -9.751 1.095 -7.589 1.00 22.40 187 ALA A O 1
ATOM 1513 N N . PHE A 1 190 ? -10.658 3.154 -7.344 1.00 21.24 188 PHE A N 1
ATOM 1514 C CA . PHE A 1 190 ? -11.961 2.686 -7.880 1.00 21.55 188 PHE A CA 1
ATOM 1515 C C . PHE A 1 190 ? -11.791 2.186 -9.321 1.00 21.45 188 PHE A C 1
ATOM 1516 O O . PHE A 1 190 ? -12.388 1.183 -9.719 1.00 21.58 188 PHE A O 1
ATOM 1524 N N . GLY A 1 191 ? -11.046 2.930 -10.128 1.00 22.63 189 GLY A N 1
ATOM 1525 C CA . GLY A 1 191 ? -10.754 2.508 -11.497 1.00 24.12 189 GLY A CA 1
ATOM 1526 C C . GLY A 1 191 ? -10.001 1.191 -11.539 1.00 24.12 189 GLY A C 1
ATOM 1527 O O . GLY A 1 191 ? -10.416 0.321 -12.304 1.00 25.14 189 GLY A O 1
ATOM 1528 N N . LYS A 1 192 ? -8.927 1.077 -10.756 1.00 24.72 190 LYS A N 1
ATOM 1529 C CA . LYS A 1 192 ? -8.120 -0.166 -10.733 1.00 26.01 190 LYS A CA 1
ATOM 1530 C C . LYS A 1 192 ? -9.042 -1.336 -10.364 1.00 25.01 190 LYS A C 1
ATOM 1531 O O . LYS A 1 192 ? -8.935 -2.368 -10.951 1.00 25.60 190 LYS A O 1
ATOM 1537 N N . ALA A 1 193 ? -9.850 -1.174 -9.333 1.00 23.86 191 ALA A N 1
ATOM 1538 C CA . ALA A 1 193 ? -10.718 -2.228 -8.791 1.00 22.72 191 ALA A CA 1
ATOM 1539 C C . ALA A 1 193 ? -11.997 -2.356 -9.642 1.00 23.13 191 ALA A C 1
ATOM 1540 O O . ALA A 1 193 ? -12.798 -3.156 -9.323 1.00 24.14 191 ALA A O 1
ATOM 1542 N N . GLN A 1 194 ? -12.212 -1.604 -10.722 1.00 24.14 192 GLN A N 1
ATOM 1543 C CA . GLN A 1 194 ? -13.372 -1.746 -11.651 1.00 24.79 192 GLN A CA 1
ATOM 1544 C C . GLN A 1 194 ? -14.654 -1.586 -10.820 1.00 23.68 192 GLN A C 1
ATOM 1545 O O . GLN A 1 194 ? -15.602 -2.398 -10.930 1.00 23.31 192 GLN A O 1
ATOM 1551 N N . ALA A 1 195 ? -14.666 -0.528 -10.043 1.00 22.97 193 ALA A N 1
ATOM 1552 C CA . ALA A 1 195 ? -15.807 -0.194 -9.145 1.00 22.08 193 ALA A CA 1
ATOM 1553 C C . ALA A 1 195 ? -17.065 -0.115 -10.004 1.00 23.26 193 ALA A C 1
ATOM 1554 O O . ALA A 1 195 ? -16.993 0.390 -11.115 1.00 23.86 193 ALA A O 1
ATOM 1556 N N . ALA A 1 196 ? -18.172 -0.714 -9.536 1.00 21.87 194 ALA A N 1
ATOM 1557 C CA . ALA A 1 196 ? -19.514 -0.573 -10.156 1.00 21.98 194 ALA A CA 1
ATOM 1558 C C . ALA A 1 196 ? -20.221 0.599 -9.514 1.00 21.32 194 ALA A C 1
ATOM 1559 O O . ALA A 1 196 ? -20.080 0.836 -8.278 1.00 20.37 194 ALA A O 1
ATOM 1561 N N . LEU A 1 197 ? -20.953 1.401 -10.297 1.00 22.97 195 LEU A N 1
ATOM 1562 C CA . LEU A 1 197 ? -21.469 2.707 -9.844 1.00 22.39 195 LEU A CA 1
ATOM 1563 C C . LEU A 1 197 ? -22.976 2.615 -9.876 1.00 21.90 195 LEU A C 1
ATOM 1564 O O . LEU A 1 197 ? -23.476 2.046 -10.807 1.00 24.62 195 LEU A O 1
ATOM 1569 N N . TYR A 1 198 ? -23.625 3.032 -8.817 1.00 19.59 196 TYR A N 1
ATOM 1570 C CA . TYR A 1 198 ? -25.079 2.882 -8.638 1.00 19.85 196 TYR A CA 1
ATOM 1571 C C . TYR A 1 198 ? -25.726 4.214 -8.428 1.00 20.99 196 TYR A C 1
ATOM 1572 O O . TYR A 1 198 ? -25.123 5.154 -7.764 1.00 22.25 196 TYR A O 1
ATOM 1581 N N . SER A 1 199 ? -26.975 4.352 -8.846 1.00 23.49 197 SER A N 1
ATOM 1582 C CA . SER A 1 199 ? -27.849 5.495 -8.504 1.00 24.71 197 SER A CA 1
ATOM 1583 C C . SER A 1 199 ? -28.760 5.162 -7.341 1.00 25.19 197 SER A C 1
ATOM 1584 O O . SER A 1 199 ? -29.366 6.110 -6.764 1.00 26.80 197 SER A O 1
ATOM 1587 N N . SER A 1 200 ? -28.866 3.872 -7.021 1.00 26.05 198 SER A N 1
ATOM 1588 C CA . SER A 1 200 ? -29.753 3.367 -5.945 1.00 25.93 198 SER A CA 1
ATOM 1589 C C . SER A 1 200 ? -28.850 2.801 -4.831 1.00 20.98 198 SER A C 1
ATOM 1590 O O . SER A 1 200 ? -28.223 1.775 -5.134 1.00 23.35 198 SER A O 1
ATOM 1593 N N . THR A 1 201 ? -28.981 3.304 -3.610 1.00 21.29 199 THR A N 1
ATOM 1594 C CA . THR A 1 201 ? -28.373 2.661 -2.412 1.00 20.34 199 THR A CA 1
ATOM 1595 C C . THR A 1 201 ? -28.872 1.216 -2.321 1.00 18.78 199 THR A C 1
ATOM 1596 O O . THR A 1 201 ? -28.088 0.255 -2.097 1.00 16.75 199 THR A O 1
ATOM 1600 N N . GLY A 1 202 ? -30.169 0.985 -2.494 1.00 17.86 200 GLY A N 1
ATOM 1601 C CA . GLY A 1 202 ? -30.696 -0.382 -2.476 1.00 18.14 200 GLY A CA 1
ATOM 1602 C C . GLY A 1 202 ? -30.031 -1.337 -3.447 1.00 16.95 200 GLY A C 1
ATOM 1603 O O . GLY A 1 202 ? -29.750 -2.484 -3.138 1.00 18.03 200 GLY A O 1
ATOM 1604 N N . ALA A 1 203 ? -29.807 -0.938 -4.703 1.00 18.30 201 ALA A N 1
ATOM 1605 C CA . ALA A 1 203 ? -29.207 -1.826 -5.716 1.00 19.87 201 ALA A CA 1
ATOM 1606 C C . ALA A 1 203 ? -27.757 -2.123 -5.339 1.00 17.82 201 ALA A C 1
ATOM 1607 O O . ALA A 1 203 ? -27.341 -3.251 -5.493 1.00 19.20 201 ALA A O 1
ATOM 1609 N N . ALA A 1 204 ? -27.093 -1.132 -4.785 1.00 17.77 202 ALA A N 1
ATOM 1610 C CA . ALA A 1 204 ? -25.663 -1.304 -4.384 1.00 16.59 202 ALA A CA 1
ATOM 1611 C C . ALA A 1 204 ? -25.648 -2.314 -3.214 1.00 15.28 202 ALA A C 1
ATOM 1612 O O . ALA A 1 204 ? -24.791 -3.196 -3.209 1.00 15.41 202 ALA A O 1
ATOM 1614 N N . PHE A 1 205 ? -26.551 -2.100 -2.255 1.00 15.57 203 PHE A N 1
ATOM 1615 C CA . PHE A 1 205 ? -26.530 -2.986 -1.053 1.00 16.51 203 PHE A CA 1
ATOM 1616 C C . PHE A 1 205 ? -26.915 -4.389 -1.415 1.00 16.58 203 PHE A C 1
ATOM 1617 O O . PHE A 1 205 ? -26.408 -5.351 -0.866 1.00 16.55 203 PHE A O 1
ATOM 1625 N N . GLU A 1 206 ? -27.825 -4.596 -2.386 1.00 16.77 204 GLU A N 1
ATOM 1626 C CA . GLU A 1 206 ? -28.200 -5.940 -2.820 1.00 18.94 204 GLU A CA 1
ATOM 1627 C C . GLU A 1 206 ? -26.981 -6.735 -3.306 1.00 18.13 204 GLU A C 1
ATOM 1628 O O . GLU A 1 206 ? -26.844 -7.910 -3.028 1.00 17.91 204 GLU A O 1
ATOM 1634 N N . LYS A 1 207 ? -26.053 -6.074 -4.064 1.00 18.47 205 LYS A N 1
ATOM 1635 C CA . LYS A 1 207 ? -24.876 -6.807 -4.549 1.00 19.38 205 LYS A CA 1
ATOM 1636 C C . LYS A 1 207 ? -23.899 -7.030 -3.408 1.00 16.76 205 LYS A C 1
ATOM 1637 O O . LYS A 1 207 ? -23.144 -7.968 -3.487 1.00 17.45 205 LYS A O 1
ATOM 1643 N N . VAL A 1 208 ? -23.806 -6.127 -2.443 1.00 16.23 206 VAL A N 1
ATOM 1644 C CA . VAL A 1 208 ? -22.948 -6.376 -1.262 1.00 17.12 206 VAL A CA 1
ATOM 1645 C C . VAL A 1 208 ? -23.502 -7.561 -0.485 1.00 17.01 206 VAL A C 1
ATOM 1646 O O . VAL A 1 208 ? -22.754 -8.460 -0.137 1.00 18.17 206 VAL A O 1
ATOM 1650 N N . ILE A 1 209 ? -24.788 -7.559 -0.223 1.00 16.46 207 ILE A N 1
ATOM 1651 C CA . ILE A 1 209 ? -25.442 -8.665 0.542 1.00 16.68 207 ILE A CA 1
ATOM 1652 C C . ILE A 1 209 ? -25.237 -10.013 -0.165 1.00 17.62 207 ILE A C 1
ATOM 1653 O O . ILE A 1 209 ? -24.928 -11.093 0.463 1.00 17.60 207 ILE A O 1
ATOM 1658 N N . SER A 1 210 ? -25.384 -10.035 -1.473 1.00 18.44 208 SER A N 1
ATOM 1659 C CA . SER A 1 210 ? -25.268 -11.279 -2.246 1.00 19.56 208 SER A CA 1
ATOM 1660 C C . SER A 1 210 ? -23.820 -11.728 -2.370 1.00 20.84 208 SER A C 1
ATOM 1661 O O . SER A 1 210 ? -23.539 -12.878 -2.676 1.00 22.23 208 SER A O 1
ATOM 1664 N N . GLY A 1 211 ? -22.873 -10.819 -2.168 1.00 19.84 209 GLY A N 1
ATOM 1665 C CA . GLY A 1 211 ? -21.438 -11.151 -2.258 1.00 22.20 209 GLY A CA 1
ATOM 1666 C C . GLY A 1 211 ? -20.809 -10.799 -3.604 1.00 22.73 209 GLY A C 1
ATOM 1667 O O . GLY A 1 211 ? -19.581 -11.128 -3.847 1.00 24.21 209 GLY A O 1
ATOM 1668 N N . GLU A 1 212 ? -21.612 -10.333 -4.534 1.00 22.62 210 GLU A N 1
ATOM 1669 C CA A GLU A 1 212 ? -21.072 -9.894 -5.845 0.50 23.83 210 GLU A CA 1
ATOM 1670 C CA B GLU A 1 212 ? -21.065 -9.899 -5.844 0.50 23.11 210 GLU A CA 1
ATOM 1671 C C . GLU A 1 212 ? -20.093 -8.738 -5.625 1.00 22.55 210 GLU A C 1
ATOM 1672 O O . GLU A 1 212 ? -19.068 -8.712 -6.340 1.00 23.81 210 GLU A O 1
ATOM 1683 N N . HIS A 1 213 ? -20.404 -7.879 -4.669 1.00 21.40 211 HIS A N 1
ATOM 1684 C CA . HIS A 1 213 ? -19.394 -6.916 -4.120 1.00 20.32 211 HIS A CA 1
ATOM 1685 C C . HIS A 1 213 ? -19.127 -7.268 -2.669 1.00 20.12 211 HIS A C 1
ATOM 1686 O O . HIS A 1 213 ? -19.999 -7.901 -2.018 1.00 20.88 211 HIS A O 1
ATOM 1693 N N . TYR A 1 214 ? -17.983 -6.899 -2.144 1.00 18.88 212 TYR A N 1
ATOM 1694 C CA . TYR A 1 214 ? -17.600 -7.150 -0.747 1.00 19.29 212 TYR A CA 1
ATOM 1695 C C . TYR A 1 214 ? -17.751 -5.834 0.048 1.00 19.15 212 TYR A C 1
ATOM 1696 O O . TYR A 1 214 ? -17.830 -5.868 1.296 1.00 19.41 212 TYR A O 1
ATOM 1705 N N . LEU A 1 215 ? -17.658 -4.699 -0.639 1.00 19.06 213 LEU A N 1
ATOM 1706 C CA . LEU A 1 215 ? -17.504 -3.383 0.036 1.00 18.96 213 LEU A CA 1
ATOM 1707 C C . LEU A 1 215 ? -18.222 -2.310 -0.786 1.00 17.93 213 LEU A C 1
ATOM 1708 O O . LEU A 1 215 ? -18.175 -2.311 -2.021 1.00 18.77 213 LEU A O 1
ATOM 1713 N 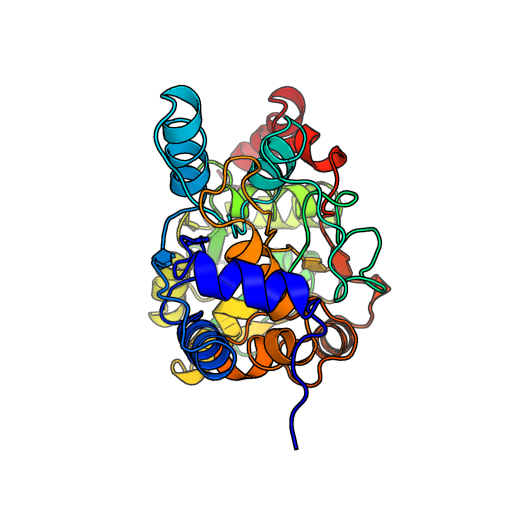N . ALA A 1 216 ? -18.799 -1.326 -0.105 1.00 17.57 214 ALA A N 1
ATOM 1714 C CA . ALA A 1 216 ? -19.437 -0.174 -0.783 1.00 16.22 214 ALA A CA 1
ATOM 1715 C C . ALA A 1 216 ? -18.948 1.105 -0.085 1.00 16.49 214 ALA A C 1
ATOM 1716 O O . ALA A 1 216 ? -18.921 1.141 1.165 1.00 16.19 214 ALA A O 1
ATOM 1718 N N . TYR A 1 217 ? -18.638 2.123 -0.859 1.00 16.31 215 TYR A N 1
ATOM 1719 C CA . TYR A 1 217 ? -18.153 3.425 -0.320 1.00 16.38 215 TYR A CA 1
ATOM 1720 C C . TYR A 1 217 ? -19.133 4.555 -0.587 1.00 16.34 215 TYR A C 1
ATOM 1721 O O . TYR A 1 217 ? -19.585 4.704 -1.701 1.00 16.26 215 TYR A O 1
ATOM 1730 N N . GLY A 1 218 ? -19.400 5.358 0.445 1.00 17.00 216 GLY A N 1
ATOM 1731 C CA . GLY A 1 218 ? -20.057 6.655 0.258 1.00 16.45 216 GLY A CA 1
ATOM 1732 C C . GLY A 1 218 ? -21.532 6.599 0.495 1.00 15.90 216 GLY A C 1
ATOM 1733 O O . GLY A 1 218 ? -22.115 7.678 0.437 1.00 16.80 216 GLY A O 1
ATOM 1734 N N . PHE A 1 219 ? -22.092 5.457 0.842 1.00 15.06 217 PHE A N 1
ATOM 1735 C CA . PHE A 1 219 ? -23.527 5.420 1.155 1.00 15.07 217 PHE A CA 1
ATOM 1736 C C . PHE A 1 219 ? -23.839 5.839 2.604 1.00 16.76 217 PHE A C 1
ATOM 1737 O O . PHE A 1 219 ? -22.909 5.990 3.391 1.00 16.13 217 PHE A O 1
ATOM 1745 N N . PHE A 1 220 ? -25.106 6.120 2.917 1.00 17.67 218 PHE A N 1
ATOM 1746 C CA . PHE A 1 220 ? -25.482 6.817 4.185 1.00 18.46 218 PHE A CA 1
ATOM 1747 C C . PHE A 1 220 ? -25.372 5.803 5.357 1.00 15.91 218 PHE A C 1
ATOM 1748 O O . PHE A 1 220 ? -25.961 4.662 5.328 1.00 15.45 218 PHE A O 1
ATOM 1756 N N . GLY A 1 221 ? -24.824 6.223 6.498 1.00 15.38 219 GLY A N 1
ATOM 1757 C CA . GLY A 1 221 ? -24.853 5.415 7.708 1.00 16.07 219 GLY A CA 1
ATOM 1758 C C . GLY A 1 221 ? -26.285 5.079 8.151 1.00 15.19 219 GLY A C 1
ATOM 1759 O O . GLY A 1 221 ? -26.568 3.973 8.688 1.00 15.89 219 GLY A O 1
ATOM 1760 N N . SER A 1 222 ? -27.235 5.985 7.947 1.00 14.55 220 SER A N 1
ATOM 1761 C CA . SER A 1 222 ? -28.630 5.760 8.338 1.00 14.83 220 SER A CA 1
ATOM 1762 C C . SER A 1 222 ? -29.160 4.499 7.658 1.00 14.70 220 SER A C 1
ATOM 1763 O O . SER A 1 222 ? -29.790 3.633 8.293 1.00 14.42 220 SER A O 1
ATOM 1766 N N . TYR A 1 223 ? -28.988 4.417 6.345 1.00 14.56 221 TYR A N 1
ATOM 1767 C CA . TYR A 1 223 ? -29.529 3.314 5.579 1.00 15.40 221 TYR A CA 1
ATOM 1768 C C . TYR A 1 223 ? -28.834 2.033 6.058 1.00 14.46 221 TYR A C 1
ATOM 1769 O O . TYR A 1 223 ? -29.493 0.979 6.214 1.00 15.29 221 TYR A O 1
ATOM 1778 N N . ALA A 1 224 ? -27.514 2.079 6.258 1.00 15.48 222 ALA A N 1
ATOM 1779 C CA . ALA A 1 224 ? -26.770 0.881 6.716 1.00 16.24 222 ALA A CA 1
ATOM 1780 C C . ALA A 1 224 ? -27.299 0.378 8.074 1.00 15.52 222 ALA A C 1
ATOM 1781 O O . ALA A 1 224 ? -27.540 -0.816 8.260 1.00 14.64 222 ALA A O 1
ATOM 1783 N N . LEU A 1 225 ? -27.553 1.270 9.071 1.00 14.91 223 LEU A N 1
ATOM 1784 C CA . LEU A 1 225 ? -27.999 0.825 10.405 1.00 15.72 223 LEU A CA 1
ATOM 1785 C C . LEU A 1 225 ? -29.388 0.235 10.266 1.00 15.05 223 LEU A C 1
ATOM 1786 O O . LEU A 1 225 ? -29.662 -0.735 10.955 1.00 16.74 223 LEU A O 1
ATOM 1791 N N . LEU A 1 226 ? -30.229 0.835 9.423 1.00 14.17 224 LEU A N 1
ATOM 1792 C CA . LEU A 1 226 ? -31.613 0.297 9.219 1.00 16.08 224 LEU A CA 1
ATOM 1793 C C . LEU A 1 226 ? -31.499 -1.134 8.674 1.00 16.97 224 LEU A C 1
ATOM 1794 O O . LEU A 1 226 ? -32.131 -2.082 9.178 1.00 16.78 224 LEU A O 1
ATOM 1799 N N . ARG A 1 227 ? -30.673 -1.299 7.682 1.00 16.25 225 ARG A N 1
ATOM 1800 C CA . ARG A 1 227 ? -30.609 -2.644 7.070 1.00 16.60 225 ARG A CA 1
ATOM 1801 C C . ARG A 1 227 ? -30.002 -3.620 8.075 1.00 16.78 225 ARG A C 1
ATOM 1802 O O . ARG A 1 227 ? -30.345 -4.795 8.081 1.00 15.83 225 ARG A O 1
ATOM 1810 N N . GLN A 1 228 ? -29.056 -3.179 8.918 1.00 16.07 226 GLN A N 1
ATOM 1811 C CA . GLN A 1 228 ? -28.540 -4.123 9.978 1.00 17.62 226 GLN A CA 1
ATOM 1812 C C . GLN A 1 228 ? -29.648 -4.715 10.845 1.00 18.15 226 GLN A C 1
ATOM 1813 O O . GLN A 1 228 ? -29.407 -5.756 11.466 1.00 18.25 226 GLN A O 1
ATOM 1819 N N . ARG A 1 229 ? -30.773 -4.091 11.040 1.00 18.97 227 ARG A N 1
ATOM 1820 C CA . ARG A 1 229 ? -31.866 -4.701 11.846 1.00 21.03 227 ARG A CA 1
ATOM 1821 C C . ARG A 1 229 ? -32.245 -6.072 11.303 1.00 19.98 227 ARG A C 1
ATOM 1822 O O . ARG A 1 229 ? -32.675 -6.902 12.086 1.00 21.65 227 ARG A O 1
ATOM 1830 N N . THR A 1 230 ? -32.130 -6.270 9.977 1.00 18.13 228 THR A N 1
ATOM 1831 C CA . THR A 1 230 ? -32.605 -7.530 9.359 1.00 17.69 228 THR A CA 1
ATOM 1832 C C . THR A 1 230 ? -31.512 -8.230 8.569 1.00 16.69 228 THR A C 1
ATOM 1833 O O . THR A 1 230 ? -31.802 -9.391 8.139 1.00 19.01 228 THR A O 1
ATOM 1837 N N . VAL A 1 231 ? -30.370 -7.618 8.328 1.00 15.76 229 VAL A N 1
ATOM 1838 C CA . VAL A 1 231 ? -29.310 -8.197 7.464 1.00 16.82 229 VAL A CA 1
ATOM 1839 C C . VAL A 1 231 ? -28.076 -8.470 8.306 1.00 17.32 229 VAL A C 1
ATOM 1840 O O . VAL A 1 231 ? -27.289 -7.550 8.568 1.00 18.56 229 VAL A O 1
ATOM 1844 N N . LYS A 1 232 ? -27.886 -9.702 8.744 1.00 20.30 230 LYS A N 1
ATOM 1845 C CA . LYS A 1 232 ? -26.871 -9.816 9.831 1.00 21.92 230 LYS A CA 1
ATOM 1846 C C . LYS A 1 232 ? -25.440 -9.734 9.222 1.00 21.35 230 LYS A C 1
ATOM 1847 O O . LYS A 1 232 ? -24.557 -9.338 10.001 1.00 20.85 230 LYS A O 1
ATOM 1853 N N . ASP A 1 233 ? -25.205 -9.922 7.905 1.00 20.36 231 ASP A N 1
ATOM 1854 C CA . ASP A 1 233 ? -23.869 -9.959 7.280 1.00 21.66 231 ASP A CA 1
ATOM 1855 C C . ASP A 1 233 ? -23.402 -8.536 6.933 1.00 20.33 231 ASP A C 1
ATOM 1856 O O . ASP A 1 233 ? -22.295 -8.432 6.482 1.00 18.07 231 ASP A O 1
ATOM 1861 N N . LEU A 1 234 ? -24.244 -7.515 7.073 1.00 17.92 232 LEU A N 1
ATOM 1862 C CA . LEU A 1 234 ? -23.784 -6.168 6.713 1.00 18.28 232 LEU A CA 1
ATOM 1863 C C . LEU A 1 234 ? -22.984 -5.559 7.838 1.00 17.51 232 LEU A C 1
ATOM 1864 O O . LEU A 1 234 ? -23.516 -5.411 8.946 1.00 18.18 232 LEU A O 1
ATOM 1869 N N . GLY A 1 235 ? -21.780 -5.110 7.529 1.00 17.86 233 GLY A N 1
ATOM 1870 C CA . GLY A 1 235 ? -20.911 -4.408 8.461 1.00 17.97 233 GLY A CA 1
ATOM 1871 C C . GLY A 1 235 ? -20.789 -2.934 8.074 1.00 17.75 233 GLY A C 1
ATOM 1872 O O . GLY A 1 235 ? -20.888 -2.606 6.911 1.00 16.68 233 GLY A O 1
ATOM 1873 N N . ILE A 1 236 ? -20.540 -2.098 9.086 1.00 17.29 234 ILE A N 1
ATOM 1874 C CA . ILE A 1 236 ? -20.302 -0.653 8.869 1.00 17.87 234 ILE A CA 1
ATOM 1875 C C . ILE A 1 236 ? -18.937 -0.257 9.406 1.00 17.71 234 ILE A C 1
ATOM 1876 O O . ILE A 1 236 ? -18.582 -0.645 10.526 1.00 20.00 234 ILE A O 1
ATOM 1881 N N . ALA A 1 237 ? -18.171 0.487 8.642 1.00 17.81 235 ALA A N 1
ATOM 1882 C CA . ALA A 1 237 ? -16.931 1.106 9.146 1.00 18.04 235 ALA A CA 1
ATOM 1883 C C . ALA A 1 237 ? -17.055 2.602 8.930 1.00 17.61 235 ALA A C 1
ATOM 1884 O O . ALA A 1 237 ? -17.465 3.019 7.835 1.00 18.11 235 ALA A O 1
ATOM 1886 N N . TYR A 1 238 ? -16.736 3.371 9.956 1.00 18.13 236 TYR A N 1
ATOM 1887 C CA . TYR A 1 238 ? -16.742 4.827 9.938 1.00 18.50 236 TYR A CA 1
ATOM 1888 C C . TYR A 1 238 ? -15.327 5.302 9.581 1.00 19.85 236 TYR A C 1
ATOM 1889 O O . TYR A 1 238 ? -14.352 4.759 10.082 1.00 21.19 236 TYR A O 1
ATOM 1898 N N . LEU A 1 239 ? -15.278 6.304 8.730 1.00 18.76 237 LEU A N 1
ATOM 1899 C CA . LEU A 1 239 ? -13.975 6.881 8.336 1.00 20.32 237 LEU A CA 1
ATOM 1900 C C . LEU A 1 239 ? -13.437 7.705 9.506 1.00 21.08 237 LEU A C 1
ATOM 1901 O O . LEU A 1 239 ? -14.072 8.648 9.856 1.00 25.05 237 LEU A O 1
ATOM 1906 N N . THR A 1 240 ? -12.156 7.528 9.767 1.00 19.68 238 THR A N 1
ATOM 1907 C CA . THR A 1 240 ? -11.468 8.175 10.886 1.00 21.48 238 THR A CA 1
ATOM 1908 C C . THR A 1 240 ? -10.543 9.246 10.341 1.00 21.66 238 THR A C 1
ATOM 1909 O O . THR A 1 240 ? -10.034 10.025 11.180 1.00 23.42 238 THR A O 1
ATOM 1913 N N . ASP A 1 241 ? -10.369 9.358 9.034 1.00 20.25 239 ASP A N 1
ATOM 1914 C CA . ASP A 1 241 ? -9.577 10.452 8.443 1.00 21.82 239 ASP A CA 1
ATOM 1915 C C . ASP A 1 241 ? -10.453 11.635 7.973 1.00 21.49 239 ASP A C 1
ATOM 1916 O O . ASP A 1 241 ? -9.930 12.547 7.279 1.00 26.06 239 ASP A O 1
ATOM 1921 N N . GLY A 1 242 ? -11.717 11.677 8.329 1.00 20.82 240 GLY A N 1
ATOM 1922 C CA . GLY A 1 242 ? -12.652 12.674 7.820 1.00 19.04 240 GLY A CA 1
ATOM 1923 C C . GLY A 1 242 ? -13.920 12.066 7.249 1.00 18.40 240 GLY A C 1
ATOM 1924 O O . GLY A 1 242 ? -13.852 11.141 6.452 1.00 18.59 240 GLY A O 1
ATOM 1925 N N . THR A 1 243 ? -15.058 12.576 7.743 1.00 18.59 241 THR A N 1
ATOM 1926 C CA . THR A 1 243 ? -16.380 12.079 7.347 1.00 17.91 241 THR A CA 1
ATOM 1927 C C . THR A 1 243 ? -17.150 13.247 6.763 1.00 18.45 241 THR A C 1
ATOM 1928 O O . THR A 1 243 ? -17.193 14.267 7.392 1.00 19.69 241 THR A O 1
ATOM 1932 N N . VAL A 1 244 ? -17.707 13.059 5.603 1.00 17.80 242 VAL A N 1
ATOM 1933 C CA . VAL A 1 244 ? -18.706 14.005 5.054 1.00 18.84 242 VAL A CA 1
ATOM 1934 C C . VAL A 1 244 ? -20.090 13.584 5.546 1.00 16.18 242 VAL A C 1
ATOM 1935 O O . VAL A 1 244 ? -20.443 12.379 5.569 1.00 15.62 242 VAL A O 1
ATOM 1939 N N . ALA A 1 245 ? -20.889 14.565 5.946 1.00 14.67 243 ALA A N 1
ATOM 1940 C CA . ALA A 1 245 ? -22.281 14.313 6.364 1.00 15.21 243 ALA A CA 1
ATOM 1941 C C . ALA A 1 245 ? -23.219 15.170 5.525 1.00 14.95 243 ALA A C 1
ATOM 1942 O O . ALA A 1 245 ? -22.944 16.377 5.345 1.00 16.81 243 ALA A O 1
ATOM 1944 N N . ILE A 1 246 ? -24.332 14.556 5.161 1.00 15.54 244 ILE A N 1
ATOM 1945 C CA A ILE A 1 246 ? -25.433 15.251 4.445 0.50 14.87 244 ILE A CA 1
ATOM 1946 C CA B ILE A 1 246 ? -25.446 15.197 4.408 0.50 15.54 244 ILE A CA 1
ATOM 1947 C C . ILE A 1 246 ? -26.579 15.509 5.410 1.00 15.46 244 ILE A C 1
ATOM 1948 O O . ILE A 1 246 ? -26.672 14.840 6.463 1.00 14.99 244 ILE A O 1
ATOM 1957 N N . GLN A 1 247 ? -27.429 16.451 5.048 1.00 14.23 245 GLN A N 1
ATOM 1958 C CA . GLN A 1 247 ? -28.558 16.910 5.891 1.00 13.97 245 GLN A CA 1
ATOM 1959 C C . GLN A 1 247 ? -29.815 16.931 5.066 1.00 15.43 245 GLN A C 1
ATOM 1960 O O . GLN A 1 247 ? -29.848 17.655 4.075 1.00 17.46 245 GLN A O 1
ATOM 1966 N N . ARG A 1 248 ? -30.854 16.158 5.458 1.00 12.93 246 ARG A N 1
ATOM 1967 C CA . ARG A 1 248 ? -32.152 16.213 4.774 1.00 13.56 246 ARG A CA 1
ATOM 1968 C C . ARG A 1 248 ? -32.821 17.543 5.166 1.00 13.14 246 ARG A C 1
ATOM 1969 O O . ARG A 1 248 ? -32.870 17.851 6.321 1.00 13.45 246 ARG A O 1
ATOM 1977 N N . VAL A 1 249 ? -33.200 18.325 4.157 1.00 12.61 247 VAL A N 1
ATOM 1978 C CA . VAL A 1 249 ? -33.675 19.694 4.345 1.00 12.78 247 VAL A CA 1
ATOM 1979 C C . VAL A 1 249 ? -35.190 19.694 4.197 1.00 12.84 247 VAL A C 1
ATOM 1980 O O . VAL A 1 249 ? -35.732 19.164 3.217 1.00 12.48 247 VAL A O 1
ATOM 1984 N N . ALA A 1 250 ? -35.857 20.404 5.104 1.00 12.42 248 ALA A N 1
ATOM 1985 C CA . ALA A 1 250 ? -37.309 20.569 5.040 1.00 12.70 248 ALA A CA 1
ATOM 1986 C C . ALA A 1 250 ? -37.608 22.062 4.897 1.00 12.55 248 ALA A C 1
ATOM 1987 O O . ALA A 1 250 ? -36.895 22.888 5.541 1.00 12.87 248 ALA A O 1
ATOM 1989 N N . PHE A 1 251 ? -38.629 22.389 4.163 1.00 11.82 249 PHE A N 1
ATOM 1990 C CA . PHE A 1 251 ? -39.192 23.761 4.140 1.00 12.36 249 PHE A CA 1
ATOM 1991 C C . PHE A 1 251 ? -40.676 23.660 3.905 1.00 11.82 249 PHE A C 1
ATOM 1992 O O . PHE A 1 251 ? -41.200 22.629 3.368 1.00 12.14 249 PHE A O 1
ATOM 2000 N N . ILE A 1 252 ? -41.366 24.735 4.266 1.00 12.31 250 ILE A N 1
ATOM 2001 C CA . ILE A 1 252 ? -42.803 24.902 4.045 1.00 12.50 250 ILE A CA 1
ATOM 2002 C C . ILE A 1 252 ? -42.996 25.602 2.723 1.00 12.92 250 ILE A C 1
ATOM 2003 O O . ILE A 1 252 ? -42.436 26.638 2.526 1.00 13.17 250 ILE A O 1
ATOM 2008 N N . ASN A 1 253 ? -43.930 25.099 1.953 1.00 12.34 251 ASN A N 1
ATOM 2009 C CA . ASN A 1 253 ? -44.337 25.762 0.664 1.00 13.00 251 ASN A CA 1
ATOM 2010 C C . ASN A 1 253 ? -44.922 27.137 1.013 1.00 13.38 251 ASN A C 1
ATOM 2011 O O . ASN A 1 253 ? -45.923 27.228 1.779 1.00 14.31 251 ASN A O 1
ATOM 2016 N N . LYS A 1 254 ? -44.407 28.225 0.430 1.00 13.66 252 LYS A N 1
ATOM 2017 C CA . LYS A 1 254 ? -45.000 29.547 0.587 1.00 15.52 252 LYS A CA 1
ATOM 2018 C C . LYS A 1 254 ? -46.497 29.477 0.216 1.00 15.88 252 LYS A C 1
ATOM 2019 O O . LYS A 1 254 ? -47.282 30.212 0.796 1.00 16.99 252 LYS A O 1
ATOM 2025 N N . ARG A 1 255 ? -46.847 28.689 -0.788 1.00 15.81 253 ARG A N 1
ATOM 2026 C CA . ARG A 1 255 ? -48.202 28.543 -1.309 1.00 16.90 253 ARG A CA 1
ATOM 2027 C C . ARG A 1 255 ? -48.886 27.337 -0.732 1.00 16.12 253 ARG A C 1
ATOM 2028 O O . ARG A 1 255 ? -49.924 26.974 -1.230 1.00 17.00 253 ARG A O 1
ATOM 2036 N N . ALA A 1 256 ? -48.436 26.898 0.450 1.00 15.41 254 ALA A N 1
ATOM 2037 C CA . ALA A 1 256 ? -49.156 25.790 1.143 1.00 15.42 254 ALA A CA 1
ATOM 2038 C C . ALA A 1 256 ? -50.650 26.165 1.331 1.00 15.00 254 ALA A C 1
ATOM 2039 O O . ALA A 1 256 ? -50.906 27.332 1.849 1.00 16.51 254 ALA A O 1
ATOM 2041 N N . ALA A 1 257 ? -51.566 25.241 1.036 1.00 16.15 255 ALA A N 1
ATOM 2042 C CA . ALA A 1 257 ? -52.997 25.340 1.411 1.00 16.13 255 ALA A CA 1
ATOM 2043 C C . ALA A 1 257 ? -53.105 25.153 2.946 1.00 16.01 255 ALA A C 1
ATOM 2044 O O . ALA A 1 257 ? -54.043 25.703 3.560 1.00 15.82 255 ALA A O 1
ATOM 2046 N N . HIS A 1 258 ? -52.182 24.418 3.551 1.00 15.45 256 HIS A N 1
ATOM 2047 C CA . HIS A 1 258 ? -52.236 24.061 4.996 1.00 15.15 256 HIS A CA 1
ATOM 2048 C C . HIS A 1 258 ? -50.924 24.435 5.659 1.00 14.77 256 HIS A C 1
ATOM 2049 O O . HIS A 1 258 ? -50.163 23.592 6.157 1.00 14.55 256 HIS A O 1
ATOM 2056 N N . PRO A 1 259 ? -50.619 25.738 5.699 1.00 14.71 257 PRO A N 1
ATOM 2057 C CA . PRO A 1 259 ? -49.341 26.203 6.245 1.00 14.47 257 PRO A CA 1
ATOM 2058 C C . PRO A 1 259 ? -49.172 25.839 7.733 1.00 14.23 257 PRO A C 1
ATOM 2059 O O . PRO A 1 259 ? -48.051 25.555 8.139 1.00 14.98 257 PRO A O 1
ATOM 2063 N N . ASN A 1 260 ? -50.273 25.854 8.506 1.00 14.30 258 ASN A N 1
ATOM 2064 C CA . ASN A 1 260 ? -50.094 25.703 9.945 1.00 14.55 258 ASN A CA 1
ATOM 2065 C C . ASN A 1 260 ? -49.879 24.217 10.202 1.00 13.68 258 ASN A C 1
ATOM 2066 O O . ASN A 1 260 ? -49.043 23.922 11.144 1.00 13.39 258 ASN A O 1
ATOM 2071 N N . ALA A 1 261 ? -50.575 23.304 9.551 1.00 13.83 259 ALA A N 1
ATOM 2072 C CA . ALA A 1 261 ? -50.260 21.865 9.669 1.00 14.00 259 ALA A CA 1
ATOM 2073 C C . ALA A 1 261 ? -48.773 21.619 9.334 1.00 14.38 259 ALA A C 1
ATOM 2074 O O . ALA A 1 261 ? -48.072 20.877 10.005 1.00 14.58 259 ALA A O 1
ATOM 2076 N N . ALA A 1 262 ? -48.229 22.342 8.348 1.00 14.09 260 ALA A N 1
ATOM 2077 C CA . ALA A 1 262 ? -46.850 22.131 7.907 1.00 13.67 260 ALA A CA 1
ATOM 2078 C C . ALA A 1 262 ? -45.934 22.665 9.017 1.00 13.08 260 ALA A C 1
ATOM 2079 O O . ALA A 1 262 ? -44.910 22.091 9.275 1.00 13.00 260 ALA A O 1
ATOM 2081 N N . LYS A 1 263 ? -46.262 23.805 9.672 1.00 13.32 261 LYS A N 1
ATOM 2082 C CA . LYS A 1 263 ? -45.479 24.344 10.795 1.00 14.09 261 LYS A CA 1
ATOM 2083 C C . LYS A 1 263 ? -45.438 23.316 11.935 1.00 13.45 261 LYS A C 1
ATOM 2084 O O . LYS A 1 263 ? -44.395 23.049 12.440 1.00 13.82 261 LYS A O 1
ATOM 2090 N N . LEU A 1 264 ? -46.564 22.668 12.187 1.00 14.49 262 LEU A N 1
ATOM 2091 C CA . LEU A 1 264 ? -46.598 21.663 13.256 1.00 14.49 262 LEU A CA 1
ATOM 2092 C C . LEU A 1 264 ? -45.666 20.531 12.889 1.00 14.34 262 LEU A C 1
ATOM 2093 O O . LEU A 1 264 ? -44.988 19.983 13.785 1.00 14.61 262 LEU A O 1
ATOM 2098 N N . PHE A 1 265 ? -45.698 20.093 11.649 1.00 13.70 263 PHE A N 1
ATOM 2099 C CA . PHE A 1 265 ? -44.929 18.920 11.241 1.00 13.75 263 PHE A CA 1
ATOM 2100 C C . PHE A 1 265 ? -43.443 19.317 11.233 1.00 14.02 263 PHE A C 1
ATOM 2101 O O . PHE A 1 265 ? -42.595 18.491 11.685 1.00 13.82 263 PHE A O 1
ATOM 2109 N N . LEU A 1 266 ? -43.078 20.499 10.763 1.00 13.60 264 LEU A N 1
ATOM 2110 C CA . LEU A 1 266 ? -41.661 20.934 10.793 1.00 12.90 264 LEU A CA 1
ATOM 2111 C C . LEU A 1 266 ? -41.156 20.946 12.261 1.00 13.04 264 LEU A C 1
ATOM 2112 O O . LEU A 1 266 ? -40.083 20.449 12.574 1.00 12.94 264 LEU A O 1
ATOM 2117 N N . ASP A 1 267 ? -41.968 21.538 13.110 1.00 13.70 265 ASP A N 1
ATOM 2118 C CA . ASP A 1 267 ? -41.626 21.692 14.523 1.00 14.76 265 ASP A CA 1
ATOM 2119 C C . ASP A 1 267 ? -41.456 20.300 15.085 1.00 13.75 265 ASP A C 1
ATOM 2120 O O . ASP A 1 267 ? -40.509 20.089 15.865 1.00 14.71 265 ASP A O 1
ATOM 2125 N N . TYR A 1 268 ? -42.366 19.392 14.735 1.00 13.23 266 TYR A N 1
ATOM 2126 C CA . TYR A 1 268 ? -42.304 18.028 15.224 1.00 14.34 266 TYR A CA 1
ATOM 2127 C C . TYR A 1 268 ? -40.962 17.390 14.776 1.00 14.94 266 TYR A C 1
ATOM 2128 O O . TYR A 1 268 ? -40.271 16.806 15.581 1.00 15.33 266 TYR A O 1
ATOM 2137 N N . LEU A 1 269 ? -40.621 17.486 13.488 1.00 14.20 267 LEU A N 1
ATOM 2138 C CA . LEU A 1 269 ? -39.373 16.900 12.998 1.00 14.22 267 LEU A CA 1
ATOM 2139 C C . LEU A 1 269 ? -38.166 17.472 13.726 1.00 13.92 267 LEU A C 1
ATOM 2140 O O . LEU A 1 269 ? -37.193 16.732 13.982 1.00 14.50 267 LEU A O 1
ATOM 2145 N N . LEU A 1 270 ? -38.141 18.752 14.090 1.00 13.63 268 LEU A N 1
ATOM 2146 C CA . LEU A 1 270 ? -36.934 19.316 14.735 1.00 13.14 268 LEU A CA 1
ATOM 2147 C C . LEU A 1 270 ? -36.907 19.097 16.255 1.00 13.86 268 LEU A C 1
ATOM 2148 O O . LEU A 1 270 ? -35.823 19.284 16.833 1.00 13.64 268 LEU A O 1
ATOM 2153 N N . SER A 1 271 ? -38.055 18.838 16.809 1.00 13.61 269 SER A N 1
ATOM 2154 C CA . SER A 1 271 ? -38.165 18.639 18.265 1.00 14.67 269 SER A CA 1
ATOM 2155 C C . SER A 1 271 ? -37.222 17.534 18.756 1.00 14.66 269 SER A C 1
ATOM 2156 O O . SER A 1 271 ? -37.046 16.571 18.032 1.00 15.77 269 SER A O 1
ATOM 2159 N N . LEU A 1 272 ? -37.070 17.564 20.060 1.00 17.20 270 LEU A N 1
ATOM 2160 C CA . LEU A 1 272 ? -36.475 16.487 20.857 1.00 18.74 270 LEU A CA 1
ATOM 2161 C C . LEU A 1 272 ? -37.334 15.237 20.573 1.00 17.20 270 LEU A C 1
ATOM 2162 O O . LEU A 1 272 ? -36.816 14.127 20.164 1.00 18.14 270 LEU A O 1
ATOM 2167 N N . ARG A 1 273 ? -38.678 15.347 20.652 1.00 15.89 271 ARG A N 1
ATOM 2168 C CA . ARG A 1 273 ? -39.561 14.164 20.518 1.00 16.76 271 ARG A CA 1
ATOM 2169 C C . ARG A 1 273 ? -39.353 13.527 19.165 1.00 15.52 271 ARG A C 1
ATOM 2170 O O . ARG A 1 273 ? -39.162 12.296 19.001 1.00 15.57 271 ARG A O 1
ATOM 2178 N N . GLY A 1 274 ? -39.425 14.313 18.082 1.00 15.04 272 GLY A N 1
ATOM 2179 C CA . GLY A 1 274 ? -39.328 13.810 16.714 1.00 14.62 272 GLY A CA 1
ATOM 2180 C C . GLY A 1 274 ? -37.896 13.354 16.362 1.00 14.88 272 GLY A C 1
ATOM 2181 O O . GLY A 1 274 ? -37.738 12.303 15.729 1.00 16.24 272 GLY A O 1
ATOM 2182 N N . GLN A 1 275 ? -36.902 14.123 16.778 1.00 15.45 273 GLN A N 1
ATOM 2183 C CA . GLN A 1 275 ? -35.482 13.695 16.518 1.00 15.40 273 GLN A CA 1
ATOM 2184 C C . GLN A 1 275 ? -35.157 12.371 17.233 1.00 16.75 273 GLN A C 1
ATOM 2185 O O . GLN A 1 275 ? -34.576 11.485 16.595 1.00 17.79 273 GLN A O 1
ATOM 2191 N N . ASN A 1 276 ? -35.651 12.211 18.453 1.00 16.99 274 ASN A N 1
ATOM 2192 C CA . ASN A 1 276 ? -35.393 10.944 19.154 1.00 18.00 274 ASN A CA 1
ATOM 2193 C C . ASN A 1 276 ? -36.102 9.806 18.463 1.00 17.70 274 ASN A C 1
ATOM 2194 O O . ASN A 1 276 ? -35.536 8.727 18.279 1.00 17.10 274 ASN A O 1
ATOM 2199 N N . LEU A 1 277 ? -37.387 9.946 18.113 1.00 16.38 275 LEU A N 1
ATOM 2200 C CA A LEU A 1 277 ? -38.161 8.860 17.505 0.50 17.58 275 LEU A CA 1
ATOM 2201 C CA B LEU A 1 277 ? -38.159 8.842 17.509 0.50 17.05 275 LEU A CA 1
ATOM 2202 C C . LEU A 1 277 ? -37.514 8.496 16.177 1.00 17.34 275 LEU A C 1
ATOM 2203 O O . LEU A 1 277 ? -37.430 7.332 15.835 1.00 17.81 275 LEU A O 1
ATOM 2212 N N . MET A 1 278 ? -37.093 9.507 15.438 1.00 16.61 276 MET A N 1
ATOM 2213 C CA . MET A 1 278 ? -36.487 9.258 14.112 1.00 16.93 276 MET A CA 1
ATOM 2214 C C . MET A 1 278 ? -35.221 8.376 14.340 1.00 16.46 276 MET A C 1
ATOM 2215 O O . MET A 1 278 ? -35.015 7.456 13.584 1.00 16.58 276 MET A O 1
ATOM 2220 N N . ALA A 1 279 ? -34.371 8.785 15.252 1.00 16.29 277 ALA A N 1
ATOM 2221 C CA . ALA A 1 279 ? -33.123 8.058 15.503 1.00 15.89 277 ALA A CA 1
ATOM 2222 C C . ALA A 1 279 ? -33.413 6.626 15.993 1.00 18.02 277 ALA A C 1
ATOM 2223 O O . ALA A 1 279 ? -32.700 5.728 15.548 1.00 20.05 277 ALA A O 1
ATOM 2225 N N . TYR A 1 280 ? -34.415 6.468 16.841 1.00 22.09 278 TYR A N 1
ATOM 2226 C CA . TYR A 1 280 ? -34.768 5.193 17.533 1.00 25.55 278 TYR A CA 1
ATOM 2227 C C . TYR A 1 280 ? -35.474 4.249 16.529 1.00 25.86 278 TYR A C 1
ATOM 2228 O O . TYR A 1 280 ? -35.197 3.035 16.407 1.00 27.81 278 TYR A O 1
ATOM 2237 N N . THR A 1 281 ? -36.445 4.723 15.754 1.00 22.97 279 THR A N 1
ATOM 2238 C CA . THR A 1 281 ? -37.276 3.905 14.828 1.00 22.96 279 THR A CA 1
ATOM 2239 C C . THR A 1 281 ? -36.717 3.758 13.414 1.00 25.78 279 THR A C 1
ATOM 2240 O O . THR A 1 281 ? -36.870 2.625 12.733 1.00 29.45 279 THR A O 1
ATOM 2244 N N . ALA A 1 282 ? -36.240 4.886 12.815 1.00 24.35 280 ALA A N 1
ATOM 2245 C CA . ALA A 1 282 ? -35.866 4.934 11.402 1.00 25.47 280 ALA A CA 1
ATOM 2246 C C . ALA A 1 282 ? -34.349 4.725 11.284 1.00 21.79 280 ALA A C 1
ATOM 2247 O O . ALA A 1 282 ? -33.890 4.478 10.158 1.00 23.65 280 ALA A O 1
ATOM 2249 N N . LEU A 1 283 ? -33.625 4.857 12.414 1.00 20.09 281 LEU A N 1
ATOM 2250 C CA . LEU A 1 283 ? -32.147 4.830 12.446 1.00 19.45 281 LEU A CA 1
ATOM 2251 C C . LEU A 1 283 ? -31.654 5.902 11.468 1.00 18.90 281 LEU A C 1
ATOM 2252 O O . LEU A 1 283 ? -30.553 5.821 10.975 1.00 17.91 281 LEU A O 1
ATOM 2257 N N . ILE A 1 284 ? -32.393 6.999 11.363 1.00 15.61 282 ILE A N 1
ATOM 2258 C CA . ILE A 1 284 ? -31.905 8.182 10.594 1.00 16.01 282 ILE A CA 1
ATOM 2259 C C . ILE A 1 284 ? -31.125 9.083 11.548 1.00 15.82 282 ILE A C 1
ATOM 2260 O O . ILE A 1 284 ? -31.647 9.419 12.605 1.00 16.35 282 ILE A O 1
ATOM 2265 N N . PHE A 1 285 ? -29.840 9.340 11.276 1.00 14.68 283 PHE A N 1
ATOM 2266 C CA . PHE A 1 285 ? -28.930 10.040 12.153 1.00 13.81 283 PHE A CA 1
ATOM 2267 C C . PHE A 1 285 ? -29.546 11.411 12.399 1.00 14.12 283 PHE A C 1
ATOM 2268 O O . PHE A 1 285 ? -29.697 12.212 11.420 1.00 14.88 283 PHE A O 1
ATOM 2276 N N . ALA A 1 286 ? -29.786 11.716 13.663 1.00 14.04 284 ALA A N 1
ATOM 2277 C CA . ALA A 1 286 ? -30.392 13.000 14.068 1.00 13.77 284 ALA A CA 1
ATOM 2278 C C . ALA A 1 286 ? -29.475 14.170 13.784 1.00 13.94 284 ALA A C 1
ATOM 2279 O O . ALA A 1 286 ? -28.238 14.065 13.858 1.00 14.13 284 ALA A O 1
ATOM 2281 N N . ARG A 1 287 ? -30.084 15.334 13.645 1.00 13.20 285 ARG A N 1
ATOM 2282 C CA . ARG A 1 287 ? -29.347 16.612 13.623 1.00 13.74 285 ARG A CA 1
ATOM 2283 C C . ARG A 1 287 ? -29.187 17.165 15.025 1.00 14.55 285 ARG A C 1
ATOM 2284 O O . ARG A 1 287 ? -28.198 17.814 15.330 1.00 14.18 285 ARG A O 1
ATOM 2292 N N . ARG A 1 288 ? -30.156 16.934 15.912 1.00 15.38 286 ARG A N 1
ATOM 2293 C CA . ARG A 1 288 ? -30.167 17.587 17.219 1.00 16.77 286 ARG A CA 1
ATOM 2294 C C . ARG A 1 288 ? -29.073 16.971 18.091 1.00 17.72 286 ARG A C 1
ATOM 2295 O O . ARG A 1 288 ? -28.998 15.741 18.270 1.00 17.96 286 ARG A O 1
ATOM 2303 N N . GLU A 1 289 ? -28.218 17.807 18.672 1.00 19.89 287 GLU A N 1
ATOM 2304 C CA . GLU A 1 289 ? -26.968 17.410 19.306 1.00 20.15 287 GLU A CA 1
ATOM 2305 C C . GLU A 1 289 ? -27.157 16.587 20.600 1.00 18.62 287 GLU A C 1
ATOM 2306 O O . GLU A 1 289 ? -26.268 15.859 20.962 1.00 19.22 287 GLU A O 1
ATOM 2312 N N . THR A 1 290 ? -28.329 16.733 21.253 1.00 18.59 288 THR A N 1
ATOM 2313 C CA . THR A 1 290 ? -28.498 16.016 22.538 1.00 18.48 288 THR A CA 1
ATOM 2314 C C . THR A 1 290 ? -29.087 14.582 22.398 1.00 16.83 288 THR A C 1
ATOM 2315 O O . THR A 1 290 ? -29.286 13.867 23.427 1.00 16.17 288 THR A O 1
ATOM 2319 N N . VAL A 1 291 ? -29.453 14.153 21.204 1.00 16.05 289 VAL A N 1
ATOM 2320 C CA . VAL A 1 291 ? -30.169 12.863 21.088 1.00 16.11 289 VAL A CA 1
ATOM 2321 C C . VAL A 1 291 ? -29.250 11.756 21.558 1.00 15.49 289 VAL A C 1
ATOM 2322 O O . VAL A 1 291 ? -28.026 11.725 21.282 1.00 16.29 289 VAL A O 1
ATOM 2326 N N . VAL A 1 292 ? -29.778 10.763 22.237 1.00 15.44 290 VAL A N 1
ATOM 2327 C CA . VAL A 1 292 ? -28.986 9.628 22.751 1.00 16.01 290 VAL A CA 1
ATOM 2328 C C . VAL A 1 292 ? -29.293 8.362 21.963 1.00 16.96 290 VAL A C 1
ATOM 2329 O O . VAL A 1 292 ? -30.513 8.051 21.766 1.00 18.20 290 VAL A O 1
ATOM 2333 N N . GLY A 1 293 ? -28.243 7.658 21.516 1.00 17.14 291 GLY A N 1
ATOM 2334 C CA . GLY A 1 293 ? -28.405 6.416 20.723 1.00 17.38 291 GLY A CA 1
ATOM 2335 C C . GLY A 1 293 ? -27.360 6.354 19.634 1.00 17.02 291 GLY A C 1
ATOM 2336 O O . GLY A 1 293 ? -26.548 7.226 19.523 1.00 17.06 291 GLY A O 1
ATOM 2337 N N . GLU A 1 294 ? -27.422 5.287 18.858 1.00 16.82 292 GLU A N 1
ATOM 2338 C CA . GLU A 1 294 ? -26.404 5.020 17.833 1.00 16.72 292 GLU A CA 1
ATOM 2339 C C . GLU A 1 294 ? -26.531 5.977 16.636 1.00 15.70 292 GLU A C 1
ATOM 2340 O O . GLU A 1 294 ? -25.515 6.333 16.068 1.00 16.70 292 GLU A O 1
ATOM 2346 N N . ALA A 1 295 ? -27.721 6.322 16.198 1.00 14.36 293 ALA A N 1
ATOM 2347 C CA . ALA A 1 295 ? -27.953 7.211 15.049 1.00 13.86 293 ALA A CA 1
ATOM 2348 C C . ALA A 1 295 ? -28.059 8.684 15.533 1.00 13.80 293 ALA A C 1
ATOM 2349 O O . ALA A 1 295 ? -29.114 9.324 15.368 1.00 13.98 293 ALA A O 1
ATOM 2351 N N . THR A 1 296 ? -26.980 9.201 16.069 1.00 14.40 294 THR A N 1
ATOM 2352 C CA . THR A 1 296 ? -26.927 10.550 16.728 1.00 14.12 294 THR A CA 1
ATOM 2353 C C . THR A 1 296 ? -25.591 11.198 16.500 1.00 14.04 294 THR A C 1
ATOM 2354 O O . THR A 1 296 ? -24.591 10.516 16.295 1.00 14.17 294 THR A O 1
ATOM 2358 N N . PRO A 1 297 ? -25.549 12.542 16.622 1.00 15.42 295 PRO A N 1
ATOM 2359 C CA . PRO A 1 297 ? -24.265 13.229 16.481 1.00 15.78 295 PRO A CA 1
ATOM 2360 C C . PRO A 1 297 ? -23.259 12.735 17.519 1.00 16.89 295 PRO A C 1
ATOM 2361 O O . PRO A 1 297 ? -22.110 12.437 17.163 1.00 17.05 295 PRO A O 1
ATOM 2365 N N . GLN A 1 298 ? -23.647 12.536 18.783 1.00 17.63 296 GLN A N 1
ATOM 2366 C CA . GLN A 1 298 ? -22.630 12.123 19.766 1.00 20.20 296 GLN A CA 1
ATOM 2367 C C . GLN A 1 298 ? -22.043 10.763 19.417 1.00 18.66 296 GLN A C 1
ATOM 2368 O O . GLN A 1 298 ? -20.834 10.588 19.633 1.00 20.10 296 GLN A O 1
ATOM 2374 N N . ALA A 1 299 ? -22.837 9.817 18.936 1.00 16.69 297 ALA A N 1
ATOM 2375 C CA . ALA A 1 299 ? -22.371 8.465 18.567 1.00 16.54 297 ALA A CA 1
ATOM 2376 C C . ALA A 1 299 ? -21.430 8.647 17.359 1.00 17.17 297 ALA A C 1
ATOM 2377 O O . ALA A 1 299 ? -20.425 8.014 17.313 1.00 18.98 297 ALA A O 1
ATOM 2379 N N . LEU A 1 300 ? -21.877 9.404 16.394 1.00 17.14 298 LEU A N 1
ATOM 2380 C CA . LEU A 1 300 ? -21.038 9.615 15.179 1.00 17.72 298 LEU A CA 1
ATOM 2381 C C . LEU A 1 300 ? -19.682 10.238 15.551 1.00 17.23 298 LEU A C 1
ATOM 2382 O O . LEU A 1 300 ? -18.646 9.734 15.144 1.00 18.10 298 LEU A O 1
ATOM 2387 N N . TYR A 1 301 ? -19.675 11.307 16.335 1.00 17.20 299 TYR A N 1
ATOM 2388 C CA . TYR A 1 301 ? -18.379 11.938 16.729 1.00 18.61 299 TYR A CA 1
ATOM 2389 C C . TYR A 1 301 ? -17.501 10.896 17.441 1.00 20.73 299 TYR A C 1
ATOM 2390 O O . TYR A 1 301 ? -16.268 10.781 17.165 1.00 20.76 299 TYR A O 1
ATOM 2399 N N . LYS A 1 302 ? -18.089 10.075 18.314 1.00 21.83 300 LYS A N 1
ATOM 2400 C CA . LYS A 1 302 ? -17.279 9.032 19.016 1.00 23.23 300 LYS A CA 1
ATOM 2401 C C . LYS A 1 302 ? -16.678 8.071 17.971 1.00 22.44 300 LYS A C 1
ATOM 2402 O O . LYS A 1 302 ? -15.507 7.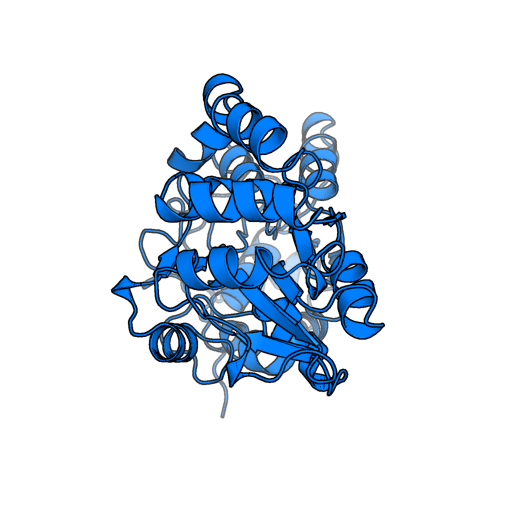721 18.059 1.00 24.56 300 LYS A O 1
ATOM 2408 N N . ALA A 1 303 ? -17.426 7.643 16.974 1.00 21.42 301 ALA A N 1
ATOM 2409 C CA . ALA A 1 303 ? -17.007 6.631 16.003 1.00 21.50 301 ALA A CA 1
ATOM 2410 C C . ALA A 1 303 ? -15.895 7.206 15.116 1.00 23.37 301 ALA A C 1
ATOM 2411 O O . ALA A 1 303 ? -15.063 6.392 14.655 1.00 23.51 301 ALA A O 1
ATOM 2413 N N . VAL A 1 304 ? -15.913 8.492 14.828 1.00 23.20 302 VAL A N 1
ATOM 2414 C CA . VAL A 1 304 ? -14.966 8.986 13.781 1.00 24.44 302 VAL A CA 1
ATOM 2415 C C . VAL A 1 304 ? -13.749 9.592 14.458 1.00 28.85 302 VAL A C 1
ATOM 2416 O O . VAL A 1 304 ? -12.894 10.130 13.705 1.00 35.98 302 VAL A O 1
ATOM 2420 N N . GLY A 1 305 ? -13.778 9.681 15.784 1.00 26.95 303 GLY A N 1
ATOM 2421 C CA . GLY A 1 305 ? -12.670 10.258 16.586 1.00 30.48 303 GLY A CA 1
ATOM 2422 C C . GLY A 1 305 ? -12.809 11.752 16.800 1.00 29.15 303 GLY A C 1
ATOM 2423 O O . GLY A 1 305 ? -11.799 12.436 16.957 1.00 31.94 303 GLY A O 1
ATOM 2424 N N . GLY A 1 306 ? -14.008 12.286 16.763 1.00 24.43 304 GLY A N 1
ATOM 2425 C CA . GLY A 1 306 ? -14.242 13.664 17.199 1.00 25.06 304 GLY A CA 1
ATOM 2426 C C . GLY A 1 306 ? -15.128 14.447 16.293 1.00 24.04 304 GLY A C 1
ATOM 2427 O O . GLY A 1 306 ? -15.080 14.291 15.064 1.00 23.80 304 GLY A O 1
ATOM 2428 N N . LYS A 1 307 ? -15.845 15.402 16.873 1.00 23.84 305 LYS A N 1
ATOM 2429 C CA . LYS A 1 307 ? -16.687 16.305 16.071 1.00 24.43 305 LYS A CA 1
ATOM 2430 C C . LYS A 1 307 ? -15.864 17.016 14.993 1.00 25.75 305 LYS A C 1
ATOM 2431 O O . LYS A 1 307 ? -16.392 17.289 13.939 1.00 24.25 305 LYS A O 1
ATOM 2437 N N . ASP A 1 308 ? -14.602 17.351 15.241 1.00 25.29 306 ASP A N 1
ATOM 2438 C CA . ASP A 1 308 ? -13.786 18.063 14.234 1.00 27.07 306 ASP A CA 1
ATOM 2439 C C . ASP A 1 308 ? -13.503 17.237 12.984 1.00 27.36 306 ASP A C 1
ATOM 2440 O O . ASP A 1 308 ? -13.097 17.849 11.973 1.00 28.40 306 ASP A O 1
ATOM 2445 N N . LYS A 1 309 ? -13.726 15.925 13.015 1.00 25.32 307 LYS A N 1
ATOM 2446 C CA . LYS A 1 309 ? -13.516 15.029 11.862 1.00 26.54 307 LYS A CA 1
ATOM 2447 C C . LYS A 1 309 ? -14.779 14.970 10.994 1.00 25.72 307 LYS A C 1
ATOM 2448 O O . LYS A 1 309 ? -14.767 14.257 10.010 1.00 30.31 307 LYS A O 1
ATOM 2454 N N . VAL A 1 310 ? -15.867 15.579 11.413 1.00 22.82 308 VAL A N 1
ATOM 2455 C CA . VAL A 1 310 ? -17.081 15.584 10.564 1.00 22.08 308 VAL A CA 1
ATOM 2456 C C . VAL A 1 310 ? -17.227 16.900 9.834 1.00 21.69 308 VAL A C 1
ATOM 2457 O O . VAL A 1 310 ? -17.133 17.968 10.520 1.00 23.81 308 VAL A O 1
ATOM 2461 N N . TYR A 1 311 ? -17.394 16.862 8.512 1.00 21.44 309 TYR A N 1
ATOM 2462 C CA . TYR A 1 311 ? -17.713 18.040 7.677 1.00 21.52 309 TYR A CA 1
ATOM 2463 C C . TYR A 1 311 ? -19.185 17.910 7.257 1.00 20.36 309 TYR A C 1
ATOM 2464 O O . TYR A 1 311 ? -19.442 17.090 6.437 1.00 18.56 309 TYR A O 1
ATOM 2473 N N . ALA A 1 312 ? -20.033 18.738 7.848 1.00 17.93 310 ALA A N 1
ATOM 2474 C CA . ALA A 1 312 ? -21.468 18.808 7.509 1.00 17.86 310 ALA A CA 1
ATOM 2475 C C . ALA A 1 312 ? -21.592 19.655 6.244 1.00 17.12 310 ALA A C 1
ATOM 2476 O O . ALA A 1 312 ? -21.192 20.845 6.324 1.00 18.60 310 ALA A O 1
ATOM 2478 N N . ILE A 1 313 ? -22.147 19.115 5.179 1.00 17.09 311 ILE A N 1
ATOM 2479 C CA . ILE A 1 313 ? -22.545 19.987 4.030 1.00 17.26 311 ILE A CA 1
ATOM 2480 C C . ILE A 1 313 ? -23.580 20.965 4.546 1.00 16.03 311 ILE A C 1
ATOM 2481 O O . ILE A 1 313 ? -24.608 20.587 5.098 1.00 15.26 311 ILE A O 1
ATOM 2486 N N . PRO A 1 314 ? -23.364 22.294 4.388 1.00 15.65 312 PRO A N 1
ATOM 2487 C CA . PRO A 1 314 ? -24.224 23.265 5.042 1.00 16.14 312 PRO A CA 1
ATOM 2488 C C . PRO A 1 314 ? -25.527 23.526 4.305 1.00 15.22 312 PRO A C 1
ATOM 2489 O O . PRO A 1 314 ? -25.599 23.464 3.071 1.00 15.32 312 PRO A O 1
ATOM 2493 N N . VAL A 1 315 ? -26.533 23.923 5.064 1.00 15.19 313 VAL A N 1
ATOM 2494 C CA . VAL A 1 315 ? -27.813 24.382 4.509 1.00 14.94 313 VAL A CA 1
ATOM 2495 C C . VAL A 1 315 ? -27.654 25.867 4.206 1.00 17.15 313 VAL A C 1
ATOM 2496 O O . VAL A 1 315 ? -28.091 26.723 5.001 1.00 17.06 313 VAL A O 1
ATOM 2500 N N . SER A 1 316 ? -26.990 26.143 3.114 1.00 16.87 314 SER A N 1
ATOM 2501 C CA . SER A 1 316 ? -26.527 27.520 2.787 1.00 17.89 314 SER A CA 1
ATOM 2502 C C . SER A 1 316 ? -26.470 27.641 1.249 1.00 17.49 314 SER A C 1
ATOM 2503 O O . SER A 1 316 ? -26.283 26.656 0.555 1.00 17.06 314 SER A O 1
ATOM 2506 N N . THR A 1 317 ? -26.691 28.862 0.758 1.00 17.91 315 THR A N 1
ATOM 2507 C CA . THR A 1 317 ? -26.678 29.126 -0.680 1.00 19.45 315 THR A CA 1
ATOM 2508 C C . THR A 1 317 ? -25.284 28.836 -1.241 1.00 19.57 315 THR A C 1
ATOM 2509 O O . THR A 1 317 ? -25.260 28.646 -2.439 1.00 19.15 315 THR A O 1
ATOM 2513 N N . GLU A 1 318 ? -24.237 28.688 -0.426 1.00 21.89 316 GLU A N 1
ATOM 2514 C CA . GLU A 1 318 ? -22.880 28.376 -0.965 1.00 24.88 316 GLU A CA 1
ATOM 2515 C C . GLU A 1 318 ? -22.981 27.082 -1.761 1.00 22.24 316 GLU A C 1
ATOM 2516 O O . GLU A 1 318 ? -22.297 26.990 -2.807 1.00 21.02 316 GLU A O 1
ATOM 2522 N N . ILE A 1 319 ? -23.827 26.117 -1.404 1.00 19.65 317 ILE A N 1
ATOM 2523 C CA . ILE A 1 319 ? -23.812 24.799 -2.074 1.00 19.57 317 ILE A CA 1
ATOM 2524 C C . ILE A 1 319 ? -24.426 24.898 -3.475 1.00 18.99 317 ILE A C 1
ATOM 2525 O O . ILE A 1 319 ? -24.217 23.956 -4.263 1.00 20.77 317 ILE A O 1
ATOM 2530 N N . LEU A 1 320 ? -25.073 26.011 -3.810 1.00 19.13 318 LEU A N 1
ATOM 2531 C CA . LEU A 1 320 ? -25.566 26.185 -5.189 1.00 19.93 318 LEU A CA 1
ATOM 2532 C C . LEU A 1 320 ? -24.404 26.246 -6.200 1.00 20.33 318 LEU A C 1
ATOM 2533 O O . LEU A 1 320 ? -24.679 25.954 -7.350 1.00 20.86 318 LEU A O 1
ATOM 2538 N N . LYS A 1 321 ? -23.162 26.475 -5.775 1.00 21.50 319 LYS A N 1
ATOM 2539 C CA . LYS A 1 321 ? -22.017 26.366 -6.722 1.00 24.24 319 LYS A CA 1
ATOM 2540 C C . LYS A 1 321 ? -22.023 24.973 -7.319 1.00 24.39 319 LYS A C 1
ATOM 2541 O O . LYS A 1 321 ? -21.535 24.793 -8.469 1.00 26.04 319 LYS A O 1
ATOM 2547 N N . ASN A 1 322 ? -22.595 23.944 -6.686 1.00 22.93 320 ASN A N 1
ATOM 2548 C CA . ASN A 1 322 ? -22.527 22.568 -7.255 1.00 24.36 320 ASN A CA 1
ATOM 2549 C C . ASN A 1 322 ? -23.436 22.448 -8.471 1.00 24.18 320 ASN A C 1
ATOM 2550 O O . ASN A 1 322 ? -23.341 21.465 -9.117 1.00 27.38 320 ASN A O 1
ATOM 2555 N N . LEU A 1 323 ? -24.330 23.415 -8.682 1.00 26.72 321 LEU A N 1
ATOM 2556 C CA . LEU A 1 323 ? -25.234 23.444 -9.855 1.00 25.27 321 LEU A CA 1
ATOM 2557 C C . LEU A 1 323 ? -24.577 24.223 -10.991 1.00 25.39 321 LEU A C 1
ATOM 2558 O O . LEU A 1 323 ? -25.164 24.219 -12.055 1.00 26.66 321 LEU A O 1
ATOM 2563 N N . ASP A 1 324 ? -23.462 24.893 -10.768 1.00 23.10 322 ASP A N 1
ATOM 2564 C CA . ASP A 1 324 ? -22.724 25.619 -11.828 1.00 23.77 322 ASP A CA 1
ATOM 2565 C C . ASP A 1 324 ? -21.948 24.608 -12.679 1.00 23.45 322 ASP A C 1
ATOM 2566 O O . ASP A 1 324 ? -21.070 23.896 -12.182 1.00 22.33 322 ASP A O 1
ATOM 2571 N N . PRO A 1 325 ? -22.159 24.521 -14.018 1.00 25.03 323 PRO A N 1
ATOM 2572 C CA . PRO A 1 325 ? -21.478 23.511 -14.819 1.00 24.44 323 PRO A CA 1
ATOM 2573 C C . PRO A 1 325 ? -19.956 23.612 -14.711 1.00 23.46 323 PRO A C 1
ATOM 2574 O O . PRO A 1 325 ? -19.299 22.648 -14.925 1.00 24.50 323 PRO A O 1
ATOM 2578 N N . ALA A 1 326 ? -19.398 24.825 -14.574 1.00 25.76 324 ALA A N 1
ATOM 2579 C CA . ALA A 1 326 ? -17.938 25.008 -14.462 1.00 28.64 324 ALA A CA 1
ATOM 2580 C C . ALA A 1 326 ? -17.364 24.260 -13.254 1.00 29.26 324 ALA A C 1
ATOM 2581 O O . ALA A 1 326 ? -16.361 23.447 -13.425 1.00 31.74 324 ALA A O 1
ATOM 2583 N N . GLU A 1 327 ? -18.121 24.290 -12.155 1.00 28.27 325 GLU A N 1
ATOM 2584 C CA . GLU A 1 327 ? -17.710 23.645 -10.891 1.00 30.70 325 GLU A CA 1
ATOM 2585 C C . GLU A 1 327 ? -17.918 22.132 -11.039 1.00 30.90 325 GLU A C 1
ATOM 2586 O O . GLU A 1 327 ? -17.051 21.271 -10.692 1.00 33.49 325 GLU A O 1
ATOM 2592 N N . ARG A 1 328 ? -19.029 21.746 -11.622 1.00 26.33 326 ARG A N 1
ATOM 2593 C CA . ARG A 1 328 ? -19.319 20.323 -11.838 1.00 28.77 326 ARG A CA 1
ATOM 2594 C C . ARG A 1 328 ? -18.242 19.709 -12.707 1.00 29.34 326 ARG A C 1
ATOM 2595 O O . ARG A 1 328 ? -17.686 18.639 -12.369 1.00 30.56 326 ARG A O 1
ATOM 2603 N N . MET A 1 329 ? -17.896 20.398 -13.794 1.00 33.52 327 MET A N 1
ATOM 2604 C CA . MET A 1 329 ? -16.974 19.832 -14.808 1.00 32.38 327 MET A CA 1
ATOM 2605 C C . MET A 1 329 ? -15.589 19.487 -14.230 1.00 29.32 327 MET A C 1
ATOM 2606 O O . MET A 1 329 ? -15.055 18.439 -14.645 1.00 28.21 327 MET A O 1
ATOM 2611 N N A ARG A 1 330 ? -15.021 20.277 -13.329 0.50 27.96 328 ARG A N 1
ATOM 2612 N N B ARG A 1 330 ? -14.919 20.274 -13.357 0.50 27.73 328 ARG A N 1
ATOM 2613 C CA A ARG A 1 330 ? -13.644 19.982 -12.846 0.50 27.63 328 ARG A CA 1
ATOM 2614 C CA B ARG A 1 330 ? -13.530 19.884 -12.904 0.50 27.11 328 ARG A CA 1
ATOM 2615 C C A ARG A 1 330 ? -13.678 18.639 -12.100 0.50 27.46 328 ARG A C 1
ATOM 2616 C C B ARG A 1 330 ? -13.689 18.552 -12.141 0.50 26.96 328 ARG A C 1
ATOM 2617 O O A ARG A 1 330 ? -12.747 17.826 -12.281 0.50 27.94 328 ARG A O 1
ATOM 2618 O O B ARG A 1 330 ? -12.875 17.619 -12.388 0.50 27.42 328 ARG A O 1
ATOM 2633 N N . PHE A 1 331 ? -14.720 18.443 -11.305 1.00 25.80 329 PHE A N 1
ATOM 2634 C CA . PHE A 1 331 ? -14.922 17.210 -10.490 1.00 24.53 329 PHE A CA 1
ATOM 2635 C C . PHE A 1 331 ? -15.211 16.027 -11.440 1.00 23.53 329 PHE A C 1
ATOM 2636 O O . PHE A 1 331 ? -14.517 14.971 -11.396 1.00 24.33 329 PHE A O 1
ATOM 2644 N N . LEU A 1 332 ? -16.203 16.216 -12.277 1.00 23.29 330 LEU A N 1
ATOM 2645 C CA . LEU A 1 332 ? -16.639 15.105 -13.156 1.00 25.72 330 LEU A CA 1
ATOM 2646 C C . LEU A 1 332 ? -15.550 14.741 -14.153 1.00 27.21 330 LEU A C 1
ATOM 2647 O O . LEU A 1 332 ? -15.440 13.525 -14.426 1.00 27.16 330 LEU A O 1
ATOM 2652 N N . THR A 1 333 ? -14.752 15.685 -14.650 1.00 28.20 331 THR A N 1
ATOM 2653 C CA . THR A 1 333 ? -13.632 15.340 -15.552 1.00 29.49 331 THR A CA 1
ATOM 2654 C C . THR A 1 333 ? -12.652 14.454 -14.794 1.00 30.27 331 THR A C 1
ATOM 2655 O O . THR A 1 333 ? -12.159 13.447 -15.357 1.00 28.86 331 THR A O 1
ATOM 2659 N N . PHE A 1 334 ? -12.299 14.836 -13.582 1.00 27.92 332 PHE A N 1
ATOM 2660 C CA . PHE A 1 334 ? -11.343 14.031 -12.789 1.00 28.96 332 PHE A CA 1
ATOM 2661 C C . PHE A 1 334 ? -11.969 12.654 -12.534 1.00 27.02 332 PHE A C 1
ATOM 2662 O O . PHE A 1 334 ? -11.291 11.601 -12.688 1.00 27.71 332 PHE A O 1
ATOM 2670 N N . TRP A 1 335 ? -13.251 12.680 -12.154 1.00 26.62 333 TRP A N 1
ATOM 2671 C CA . TRP A 1 335 ? -13.970 11.422 -11.792 1.00 26.01 333 TRP A CA 1
ATOM 2672 C C . TRP A 1 335 ? -13.990 10.441 -12.972 1.00 27.34 333 TRP A C 1
ATOM 2673 O O . TRP A 1 335 ? -13.548 9.282 -12.786 1.00 27.22 333 TRP A O 1
ATOM 2684 N N . ARG A 1 336 ? -14.510 10.854 -14.140 1.00 27.96 334 ARG A N 1
ATOM 2685 C CA . ARG A 1 336 ? -14.618 9.974 -15.342 1.00 33.32 334 ARG A CA 1
ATOM 2686 C C . ARG A 1 336 ? -13.247 9.375 -15.680 1.00 33.64 334 ARG A C 1
ATOM 2687 O O . ARG A 1 336 ? -13.190 8.118 -15.944 1.00 33.82 334 ARG A O 1
ATOM 2695 N N . GLN A 1 337 ? -12.194 10.168 -15.673 1.00 33.89 335 GLN A N 1
ATOM 2696 C CA . GLN A 1 337 ? -10.811 9.726 -15.939 1.00 38.73 335 GLN A CA 1
ATOM 2697 C C . GLN A 1 337 ? -10.349 8.703 -14.890 1.00 36.93 335 GLN A C 1
ATOM 2698 O O . GLN A 1 337 ? -9.709 7.695 -15.286 1.00 35.30 335 GLN A O 1
ATOM 2704 N N . ALA A 1 338 ? -10.619 8.951 -13.608 1.00 33.06 336 ALA A N 1
ATOM 2705 C CA . ALA A 1 338 ? -10.004 8.164 -12.517 1.00 32.43 336 ALA A CA 1
ATOM 2706 C C . ALA A 1 338 ? -10.711 6.809 -12.423 1.00 30.74 336 ALA A C 1
ATOM 2707 O O . ALA A 1 338 ? -10.004 5.784 -12.120 1.00 29.21 336 ALA A O 1
ATOM 2709 N N . VAL A 1 339 ? -12.012 6.792 -12.697 1.00 29.17 337 VAL A N 1
ATOM 2710 C CA . VAL A 1 339 ? -12.835 5.589 -12.362 1.00 31.63 337 VAL A CA 1
ATOM 2711 C C . VAL A 1 339 ? -13.076 4.756 -13.614 1.00 36.83 337 VAL A C 1
ATOM 2712 O O . VAL A 1 339 ? -13.310 3.543 -13.420 1.00 36.55 337 VAL A O 1
ATOM 2716 N N . ARG A 1 340 ? -12.990 5.347 -14.819 1.00 44.32 338 ARG A N 1
ATOM 2717 C CA . ARG A 1 340 ? -12.932 4.648 -16.146 1.00 53.48 338 ARG A CA 1
ATOM 2718 C C . ARG A 1 340 ? -11.916 5.373 -17.042 1.00 55.11 338 ARG A C 1
ATOM 2719 O O . ARG A 1 340 ? -12.060 5.569 -18.256 1.00 61.03 338 ARG A O 1
#

Organism: Thermus thermophilus (strain ATCC 27634 / DSM 579 / HB8) (NCBI:txid300852)

B-factor: mean 23.61, std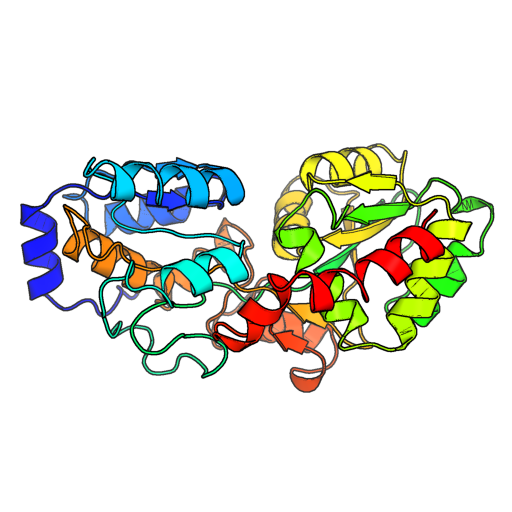 9.12, range [11.82, 85.11]

Radius of gyration: 20.05 Å; Cα contacts (8 Å, |Δi|>4): 751; chains: 1; bounding box: 55×46×47 Å

Nearest PDB structures (foldseek):
  7f6q-assembly1_A  TM=1.003E+00  e=3.483E-67  Thermus thermophilus HB8
  7f6t-assembly1_A  TM=9.960E-01  e=7.290E-63  Thermus thermophilus HB8
  7f6s-assembly1_A  TM=9.958E-01  e=1.587E-62  Thermus thermophilus HB8
  7f6r-assembly1_A  TM=9.945E-01  e=3.456E-62  Thermus thermophilus HB8
  7f6n-assembly3_C  TM=9.852E-01  e=2.476E-62  Thermus thermophilus HB8

Solvent-accessible surface area: 14056 Å² total; per-residue (Å²): 230,130,57,184,5,65,14,69,101,130,14,27,66,30,0,113,171,41,20,120,1,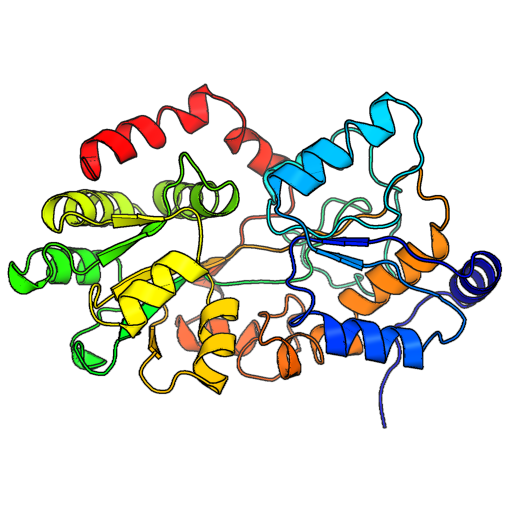21,0,4,0,25,1,81,66,104,14,0,58,37,0,2,74,20,0,73,138,38,11,104,52,2,134,19,89,26,25,70,49,47,27,92,46,2,38,64,86,0,31,66,35,27,91,86,71,53,98,12,0,0,0,0,1,2,10,0,0,8,24,3,0,58,0,2,50,93,31,45,1,39,85,29,92,1,39,20,0,166,141,21,45,93,57,0,49,35,46,62,46,0,1,0,0,0,2,1,0,11,2,0,0,11,1,104,132,71,0,121,92,152,56,9,34,50,40,2,94,1,1,2,157,10,2,86,66,122,102,0,155,28,78,0,0,0,10,9,3,75,140,14,38,14,0,9,3,2,0,4,11,5,52,86,114,29,114,22,0,64,76,1,0,127,3,1,22,123,1,101,17,33,25,27,51,52,24,29,46,0,0,108,72,0,41,76,6,81,4,28,2,0,4,1,0,20,0,3,52,0,23,45,52,64,148,121,21,167,22,2,1,30,12,46,4,55,45,2,1,2,0,3,0,24,0,0,0,2,1,90,147,15,67,13,35,24,0,0,37,0,0,2,0,0,2,0,2,100,24,0,0,68,30,2,6,171,38,1,26,5,0,0,8,37,75,96,10,119,37,130,2,0,0,108,21,1,27,181,40,1,62,22,120,129,80,24,62,13,6,25,1,36,70,120,13,46,99,15,71,69,90,59,35,83,118,150,0,7,78,38,2,96,141,14,14,185

Secondary structure (DSSP, 8-state):
--------HHHHHHHHHH-EEEEEESS-HHHHHHHHHHHHHH-TT-EEEEEE--HHHHHHHHHHHHHTT----SEEEES-HHHHHHHHHTT-BPP---TT-TT--GGGEETTTEEE-B-EEEEEEEETTT--GGGS-SSHHHHHHHTTSGGGTT-EEEE-TTT-HHHHHHHHHHHHH-THHHHHHHHHHHTT-EEES-HHHHHHHHHHTS-SEEEEEEHHHHHHHHTT-TTEEEE--SS-EEEE--EEEEBTT-SSHHHHHHHHHHHHSHHHHHHIIIII-PPBSSTT--SSSSHHHHHHHHT-GGGEEEPPSSGGGGGGGSHHHHHHHHHHHHHHH-